Protein AF-A0A7Y7X9K3-F1 (afdb_monomer_lite)

Sequence (268 aa):
MVAPTAPEHANECRFYSPAPERSGMQGYERGVVEEGDDGTLRIRLARGLLEQAAKADSAHEPRSIQKPSAGARKPAMTLLGLLHLLWQEARLNVWYPAMDGKRTSGLVHSALRKTASRIKVGRLALSEVLLLSATPRSSAETANESVVQDAIQRSRRAMAVSPLARFDAGKHEGAIFKLPLAGLFGMPYLKVPAEVWQDTEKRFKQELAAWKRGERVVAMAQLNLEAGNPGTRAQVLDLALMHVSEQLGFQGGFVIGVQRYPTLADMN

pLDDT: mean 76.47, std 23.54, range [24.92, 98.06]

Secondary structure (DSSP, 8-state):
-----GGGS-TT-TT----TTTTTGGG--TTSEEE-TTS-EEE-BSS-SB-PPP----S-------PPPSS---PPBPHHHHHHHHHHHTTTT---GGGTTT--HHHHHHHHHHHHHHEEETTEEGGGTEEE---TT-HHHHHHHHHHHHHHHTTB-EEEEEEBPPP-HHHHSS---B--BS--TT--EEE--HHHHHHHHHH-HHHHHHHHTT--EEEEEEEEEE--TTS-EEEEEEEEEEE--TTTS--S--------PPPGGGG-

Organism: NCBI:txid117681

InterPro domains:
  IPR009553 Protein of unknown function DUF1173 [PF06666] (6-247)

Structure (mmCIF, N/CA/C/O backbone):
data_AF-A0A7Y7X9K3-F1
#
_entry.id   AF-A0A7Y7X9K3-F1
#
loop_
_atom_site.group_PDB
_atom_site.id
_atom_site.type_symbol
_atom_site.label_atom_id
_atom_site.label_alt_id
_atom_site.label_comp_id
_atom_site.label_asym_id
_atom_site.label_entity_id
_atom_site.label_seq_id
_atom_site.pdbx_PDB_ins_code
_atom_site.Cartn_x
_atom_site.Cartn_y
_atom_site.Cartn_z
_atom_site.occupancy
_atom_site.B_iso_or_equiv
_atom_site.auth_seq_id
_atom_site.auth_comp_id
_atom_site.auth_asym_id
_atom_site.auth_atom_id
_atom_site.pdbx_PDB_model_num
ATOM 1 N N . MET A 1 1 ? -15.483 -44.541 0.130 1.00 34.59 1 MET A N 1
ATOM 2 C CA . MET A 1 1 ? -14.516 -43.791 0.958 1.00 34.59 1 MET A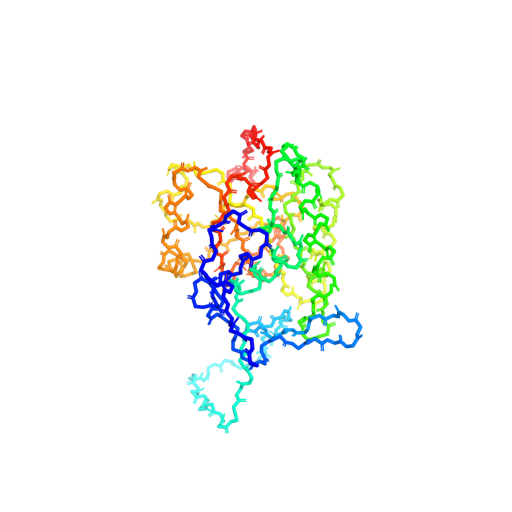 CA 1
ATOM 3 C C . MET A 1 1 ? -13.312 -43.505 0.081 1.00 34.59 1 MET A C 1
ATOM 5 O O . MET A 1 1 ? -12.631 -44.448 -0.289 1.00 34.59 1 MET A O 1
ATOM 9 N N . VAL A 1 2 ? -13.127 -42.262 -0.364 1.00 41.28 2 VAL A N 1
ATOM 10 C CA . VAL A 1 2 ? -11.989 -41.868 -1.214 1.00 41.28 2 VAL A CA 1
ATOM 11 C C . VAL A 1 2 ? -10.998 -41.132 -0.316 1.00 41.28 2 VAL A C 1
ATOM 13 O O . VAL A 1 2 ? -11.383 -40.175 0.352 1.00 41.28 2 VAL A O 1
ATOM 16 N N . ALA A 1 3 ? -9.766 -41.632 -0.230 1.00 41.44 3 ALA A N 1
ATOM 17 C CA . ALA A 1 3 ? -8.710 -41.067 0.606 1.00 41.44 3 ALA A CA 1
ATOM 18 C C . ALA A 1 3 ? -8.202 -39.722 0.037 1.00 41.44 3 ALA A C 1
ATOM 20 O O . ALA A 1 3 ? -8.082 -39.597 -1.184 1.00 41.44 3 ALA A O 1
ATOM 21 N N . PRO A 1 4 ? -7.885 -38.715 0.873 1.00 43.06 4 PRO A N 1
ATOM 22 C CA . PRO A 1 4 ? -7.356 -37.435 0.410 1.00 43.06 4 PRO A CA 1
ATOM 23 C C . PRO A 1 4 ? -5.831 -37.510 0.193 1.00 43.06 4 PRO A C 1
ATOM 25 O O . PRO A 1 4 ? -5.058 -37.144 1.070 1.00 43.06 4 PRO A O 1
ATOM 28 N N . THR A 1 5 ? -5.378 -37.952 -0.982 1.00 46.97 5 THR A N 1
ATOM 29 C CA . THR A 1 5 ? -3.940 -38.045 -1.345 1.00 46.97 5 THR A CA 1
ATOM 30 C C . THR A 1 5 ? -3.325 -36.731 -1.861 1.00 46.97 5 THR A C 1
ATOM 32 O O . THR A 1 5 ? -2.184 -36.705 -2.314 1.00 46.97 5 THR A O 1
ATOM 35 N N . ALA A 1 6 ? -4.046 -35.606 -1.778 1.00 52.34 6 ALA A N 1
ATOM 36 C CA . ALA A 1 6 ? -3.609 -34.305 -2.302 1.00 52.34 6 ALA A CA 1
ATOM 37 C C . ALA A 1 6 ? -2.235 -33.779 -1.793 1.00 52.34 6 ALA A C 1
ATOM 39 O O . ALA A 1 6 ? -1.527 -33.165 -2.598 1.00 52.34 6 ALA A O 1
ATOM 40 N N . PRO A 1 7 ? -1.812 -33.990 -0.525 1.00 44.34 7 PRO A N 1
ATOM 41 C CA . PRO A 1 7 ? -0.544 -33.441 -0.031 1.00 44.34 7 PRO A CA 1
ATOM 42 C C . PRO A 1 7 ? 0.692 -34.308 -0.338 1.00 44.34 7 PRO A C 1
ATOM 44 O O . PRO A 1 7 ? 1.805 -33.879 -0.044 1.00 44.34 7 PRO A O 1
ATOM 47 N N . GLU A 1 8 ? 0.526 -35.501 -0.920 1.00 49.41 8 GLU A N 1
ATOM 48 C CA . GLU A 1 8 ? 1.633 -36.431 -1.223 1.00 49.41 8 GLU A CA 1
ATOM 49 C C . GLU A 1 8 ? 2.176 -36.291 -2.653 1.00 49.41 8 GLU A C 1
ATOM 51 O O . GLU A 1 8 ? 3.155 -36.936 -3.029 1.00 49.41 8 GLU A O 1
ATOM 56 N N . HIS A 1 9 ? 1.561 -35.439 -3.473 1.00 54.47 9 HIS A N 1
ATOM 57 C CA . HIS A 1 9 ? 2.059 -35.169 -4.815 1.00 54.47 9 HIS A CA 1
ATOM 58 C C . HIS A 1 9 ? 3.331 -34.306 -4.777 1.00 54.47 9 HIS A C 1
ATOM 60 O O . HIS A 1 9 ? 3.480 -33.427 -3.932 1.00 54.47 9 HIS A O 1
ATOM 66 N N . ALA A 1 10 ? 4.239 -34.514 -5.736 1.00 46.34 10 ALA A N 1
ATOM 67 C CA . ALA A 1 10 ? 5.381 -33.625 -5.943 1.00 46.34 10 ALA A CA 1
ATOM 68 C C . ALA A 1 10 ? 4.912 -32.177 -6.204 1.00 46.34 10 ALA A C 1
ATOM 70 O O . ALA A 1 10 ? 3.871 -31.975 -6.832 1.00 46.34 10 ALA A O 1
ATOM 71 N N . ASN A 1 11 ? 5.708 -31.183 -5.783 1.00 50.91 11 ASN A N 1
ATOM 72 C CA . ASN A 1 11 ? 5.395 -29.741 -5.867 1.00 50.91 11 ASN A CA 1
ATOM 73 C C . ASN A 1 11 ? 5.015 -29.242 -7.280 1.00 50.91 11 ASN A C 1
ATOM 75 O O . ASN A 1 11 ? 4.462 -28.156 -7.424 1.00 50.91 11 ASN A O 1
ATOM 79 N N . GLU A 1 12 ? 5.327 -30.018 -8.317 1.00 49.28 12 GLU A N 1
ATOM 80 C CA . GLU A 1 12 ? 5.102 -29.703 -9.733 1.00 49.28 12 GLU A CA 1
ATOM 81 C C . GLU A 1 12 ? 3.802 -30.323 -10.293 1.00 49.28 12 GLU A C 1
ATOM 83 O O . GLU A 1 12 ? 3.451 -30.126 -11.456 1.00 49.28 12 GLU A O 1
ATOM 88 N N . CYS A 1 13 ? 3.060 -31.084 -9.483 1.00 59.62 13 CYS A N 1
ATOM 89 C CA . CYS A 1 13 ? 1.829 -31.746 -9.903 1.00 59.62 13 CYS A CA 1
ATOM 90 C C . CYS A 1 13 ? 0.642 -30.772 -9.938 1.00 59.62 13 CYS A C 1
ATOM 92 O O . CYS A 1 13 ? 0.362 -30.065 -8.975 1.00 59.62 13 CYS A O 1
ATOM 94 N N . ARG A 1 14 ? -0.157 -30.818 -11.011 1.00 47.78 14 ARG A N 1
ATOM 95 C CA . ARG A 1 14 ? -1.394 -30.026 -11.171 1.00 47.78 14 ARG A CA 1
ATOM 96 C C . ARG A 1 14 ? -2.451 -30.273 -10.079 1.00 47.78 14 ARG A C 1
ATOM 98 O O . ARG A 1 14 ? -3.329 -29.434 -9.893 1.00 47.78 14 ARG A O 1
ATOM 105 N N . PHE A 1 15 ? -2.387 -31.413 -9.395 1.00 45.19 15 PHE A N 1
ATOM 106 C CA . PHE A 1 15 ? -3.292 -31.789 -8.303 1.00 45.19 15 PHE A CA 1
ATOM 107 C C . PHE A 1 15 ? -2.678 -31.585 -6.914 1.00 45.19 15 PHE A C 1
ATOM 109 O O . PHE A 1 15 ? -3.327 -31.883 -5.913 1.00 45.19 15 PHE A O 1
ATOM 116 N N . TYR A 1 16 ? -1.442 -31.081 -6.842 1.00 50.50 16 TYR A N 1
ATOM 117 C CA . TYR A 1 16 ? -0.826 -30.727 -5.575 1.00 50.50 16 TYR A CA 1
ATOM 118 C C . TYR A 1 16 ? -1.567 -29.538 -4.964 1.00 50.50 16 TYR A C 1
ATOM 120 O O . TYR A 1 16 ? -1.627 -28.449 -5.537 1.00 50.50 16 TYR A O 1
ATOM 128 N N . SER A 1 17 ? -2.119 -29.760 -3.778 1.00 48.16 17 SER A N 1
ATOM 129 C CA . SER A 1 17 ? -2.565 -28.696 -2.892 1.00 48.16 17 SER A CA 1
ATOM 130 C C . SER A 1 17 ? -1.745 -28.829 -1.617 1.00 48.16 17 SER A C 1
ATOM 132 O O . SER A 1 17 ? -1.860 -29.863 -0.951 1.00 48.16 17 SER A O 1
ATOM 134 N N . PRO A 1 18 ? -0.924 -27.832 -1.243 1.00 47.38 18 PRO A N 1
ATOM 135 C CA . PRO A 1 18 ? -0.236 -27.881 0.035 1.00 47.38 18 PRO A CA 1
ATOM 136 C C . PRO A 1 18 ? -1.279 -28.014 1.148 1.00 47.38 18 PRO A C 1
ATOM 138 O O . PRO A 1 18 ? -2.319 -27.348 1.123 1.00 47.38 18 PRO A O 1
ATOM 141 N N . ALA A 1 19 ? -1.011 -28.895 2.115 1.00 42.50 19 ALA A N 1
ATOM 142 C CA . ALA A 1 19 ? -1.844 -29.008 3.304 1.00 42.50 19 ALA A CA 1
ATOM 143 C C . ALA A 1 19 ? -2.017 -27.607 3.932 1.00 42.50 19 ALA A C 1
ATOM 145 O O . ALA A 1 19 ? -1.049 -26.834 3.944 1.00 42.50 19 ALA A O 1
ATOM 146 N N . PRO A 1 20 ? -3.204 -27.256 4.463 1.00 42.94 20 PRO A N 1
ATOM 147 C CA . PRO A 1 20 ? -3.468 -25.935 5.046 1.00 42.94 20 PRO A CA 1
ATOM 148 C C . PRO A 1 20 ? -2.396 -25.495 6.056 1.00 42.94 20 PRO A C 1
ATOM 150 O O . PRO A 1 20 ? -2.021 -24.325 6.118 1.00 42.94 20 PRO A O 1
ATOM 153 N N . GLU A 1 21 ? -1.837 -26.469 6.774 1.00 41.09 21 GLU A N 1
ATOM 154 C CA . GLU A 1 21 ? -0.765 -26.342 7.764 1.00 41.09 21 GLU A CA 1
ATOM 155 C C . GLU A 1 21 ? 0.576 -25.851 7.185 1.00 41.09 21 GLU A C 1
ATOM 157 O O . GLU A 1 21 ? 1.360 -25.241 7.908 1.00 41.09 21 GLU A O 1
ATOM 162 N N . ARG A 1 22 ? 0.839 -26.084 5.890 1.00 39.06 22 ARG A N 1
ATOM 163 C CA . ARG A 1 22 ? 2.082 -25.722 5.177 1.00 39.06 22 ARG A CA 1
ATOM 164 C C . ARG A 1 22 ? 1.917 -24.566 4.188 1.00 39.06 22 ARG A C 1
ATOM 166 O O . ARG A 1 22 ? 2.908 -24.045 3.691 1.00 39.06 22 ARG A O 1
ATOM 173 N N . SER A 1 23 ? 0.684 -24.145 3.913 1.00 48.69 23 SER A N 1
ATOM 174 C CA . SER A 1 23 ? 0.361 -23.107 2.923 1.00 48.69 23 SER A CA 1
ATOM 175 C C . SER A 1 23 ? 0.437 -21.668 3.472 1.00 48.69 23 SER A C 1
ATOM 177 O O . SER A 1 23 ? -0.004 -20.736 2.803 1.00 48.69 23 SER A O 1
ATOM 179 N N . GLY A 1 24 ? 0.907 -21.460 4.709 1.00 38.84 24 GLY A N 1
ATOM 180 C CA . GLY A 1 24 ? 0.790 -20.158 5.387 1.00 38.84 24 GLY A CA 1
ATOM 181 C C . GLY A 1 24 ? -0.662 -19.765 5.710 1.00 38.84 24 GLY A C 1
ATOM 182 O O . GLY A 1 24 ? -0.925 -18.640 6.123 1.00 38.84 24 GLY A O 1
ATOM 183 N N . MET A 1 25 ? -1.614 -20.698 5.563 1.00 45.03 25 MET A N 1
ATOM 184 C CA . MET A 1 25 ? -3.050 -20.483 5.782 1.00 45.03 25 MET A CA 1
ATOM 185 C C . MET A 1 25 ? -3.477 -20.556 7.256 1.00 45.03 25 MET A C 1
ATOM 187 O O . MET A 1 25 ? -4.669 -20.546 7.550 1.00 45.03 25 MET A O 1
ATOM 191 N N . GLN A 1 26 ? -2.530 -20.550 8.200 1.00 41.31 26 GLN A N 1
ATOM 192 C CA . GLN A 1 26 ? -2.829 -20.469 9.637 1.00 41.31 26 GLN A CA 1
ATOM 193 C C . GLN A 1 26 ? -3.498 -19.139 10.053 1.00 41.31 26 GLN A C 1
ATOM 195 O O . GLN A 1 26 ? -3.889 -18.990 11.204 1.00 41.31 26 GLN A O 1
ATOM 200 N N . GLY A 1 27 ? -3.643 -18.167 9.142 1.00 41.12 27 GLY A N 1
ATOM 201 C CA . GLY A 1 27 ? -4.226 -16.853 9.435 1.00 41.12 27 GLY A CA 1
ATOM 202 C C . GLY A 1 27 ? -5.741 -16.719 9.244 1.00 41.12 27 GLY A C 1
ATOM 203 O O . GLY A 1 27 ? -6.293 -15.685 9.621 1.00 41.12 27 GLY A O 1
ATOM 204 N N . TYR A 1 28 ? -6.431 -17.703 8.658 1.00 51.16 28 TYR A N 1
ATOM 205 C CA . TYR A 1 28 ? -7.882 -17.609 8.469 1.00 51.16 28 TYR A CA 1
ATOM 206 C C . TYR A 1 28 ? -8.612 -18.232 9.659 1.00 51.16 28 TYR A C 1
ATOM 208 O O . TYR A 1 28 ? -9.075 -19.371 9.599 1.00 51.16 28 TYR A O 1
ATOM 216 N N . GLU A 1 29 ? -8.751 -17.483 10.754 1.00 49.53 29 GLU A N 1
ATOM 217 C CA . GLU A 1 29 ? -9.791 -17.826 11.724 1.00 49.53 29 GLU A CA 1
ATOM 218 C C . GLU A 1 29 ? -11.154 -17.798 11.006 1.00 49.53 29 GLU A C 1
ATOM 220 O O . GLU A 1 29 ? -11.486 -16.850 10.282 1.00 49.53 29 GLU A O 1
ATOM 225 N N . ARG A 1 30 ? -11.944 -18.867 11.166 1.00 46.41 30 ARG A N 1
ATOM 226 C CA . ARG A 1 30 ? -13.299 -18.980 10.604 1.00 46.41 30 ARG A CA 1
ATOM 227 C C . ARG A 1 30 ? -14.108 -17.729 10.990 1.00 46.41 30 ARG A C 1
ATOM 229 O O . ARG A 1 30 ? -14.313 -17.477 12.173 1.00 46.41 30 ARG A O 1
ATOM 236 N N . GLY A 1 31 ? -14.569 -16.960 9.998 1.00 55.81 31 GLY A N 1
ATOM 237 C CA . GLY A 1 31 ? -15.389 -15.753 10.199 1.00 55.81 31 GLY A CA 1
ATOM 238 C C . GLY A 1 31 ? -14.681 -14.400 10.020 1.00 55.81 31 GLY A C 1
ATOM 239 O O . GLY A 1 31 ? -15.311 -13.369 10.243 1.00 55.81 31 GLY A O 1
ATOM 240 N N . VAL A 1 32 ? -13.404 -14.371 9.616 1.00 63.84 32 VAL A N 1
ATOM 241 C CA . VAL A 1 32 ? -12.687 -13.116 9.287 1.00 63.84 32 VAL A CA 1
ATOM 242 C C . VAL A 1 32 ? -13.052 -12.568 7.897 1.00 63.84 32 VAL A C 1
ATOM 244 O O . VAL A 1 32 ? -13.057 -11.351 7.694 1.00 63.84 32 VAL A O 1
ATOM 247 N N . VAL A 1 33 ? -13.356 -13.462 6.952 1.00 76.81 33 VAL A N 1
ATOM 248 C CA . VAL A 1 33 ? -13.830 -13.143 5.598 1.00 76.81 33 VAL A CA 1
ATOM 249 C C . VAL A 1 33 ? -15.245 -13.680 5.455 1.00 76.81 33 VAL A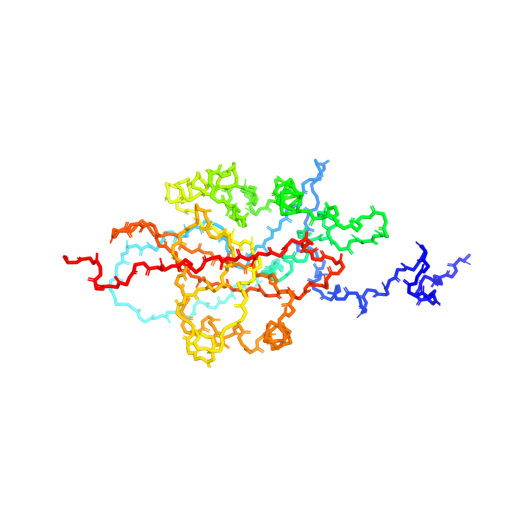 C 1
ATOM 251 O O . VAL A 1 33 ? -15.484 -14.862 5.693 1.00 76.81 33 VAL A O 1
ATOM 254 N N . GLU A 1 34 ? -16.172 -12.811 5.077 1.00 81.62 34 GLU A N 1
ATOM 255 C CA . GLU A 1 34 ? -17.546 -13.176 4.750 1.00 81.62 34 GLU A CA 1
ATOM 256 C C . GLU A 1 34 ? -17.745 -12.963 3.246 1.00 81.62 34 GLU A C 1
ATOM 258 O O . GLU A 1 34 ? -17.627 -11.840 2.749 1.00 81.62 34 GLU A O 1
ATOM 263 N N . GLU A 1 35 ? -18.027 -14.035 2.511 1.00 83.56 35 GLU A N 1
ATOM 264 C CA . GLU A 1 35 ? -18.382 -13.945 1.095 1.00 83.56 35 GLU A CA 1
ATOM 265 C C . GLU A 1 35 ? -19.823 -13.440 0.967 1.00 83.56 35 GLU A C 1
ATOM 267 O O . GLU A 1 35 ? -20.737 -13.933 1.627 1.00 83.56 35 GLU A O 1
ATOM 272 N N . GLY A 1 36 ? -20.020 -12.393 0.172 1.00 80.06 36 GLY A N 1
ATOM 273 C CA . GLY A 1 36 ? -21.336 -11.925 -0.231 1.00 80.06 36 GLY A CA 1
ATOM 274 C C . GLY A 1 36 ? -21.831 -12.680 -1.458 1.00 80.06 36 GLY A C 1
ATOM 275 O O . GLY A 1 36 ? -21.040 -13.084 -2.308 1.00 80.06 36 GLY A O 1
ATOM 276 N N . ASP A 1 37 ? -23.151 -12.784 -1.589 1.00 78.44 37 ASP A N 1
ATOM 277 C CA . ASP A 1 37 ? -23.817 -13.444 -2.724 1.00 78.44 37 ASP A CA 1
ATOM 278 C C . ASP A 1 37 ? -23.473 -12.807 -4.089 1.00 78.44 37 ASP A C 1
ATOM 280 O O . ASP A 1 37 ? -23.644 -13.421 -5.138 1.00 78.44 37 ASP A O 1
ATOM 284 N N . ASP A 1 38 ? -22.954 -11.574 -4.082 1.00 81.44 38 ASP A N 1
ATOM 285 C CA . ASP A 1 38 ? -22.479 -10.811 -5.242 1.00 81.44 38 ASP A CA 1
ATOM 286 C C . ASP A 1 38 ? -21.001 -11.080 -5.602 1.00 81.44 38 ASP A C 1
ATOM 288 O O . ASP A 1 38 ? -20.432 -10.401 -6.461 1.00 81.44 38 ASP A O 1
ATOM 292 N N . GLY A 1 39 ? -20.345 -12.035 -4.934 1.00 81.06 39 GLY A N 1
ATOM 293 C CA . GLY A 1 39 ? -18.919 -12.316 -5.102 1.00 81.06 39 GLY A CA 1
ATOM 294 C C . GLY A 1 39 ? -18.002 -11.252 -4.486 1.00 81.06 39 GLY A C 1
ATOM 295 O O . GLY A 1 39 ? -16.820 -11.179 -4.848 1.00 81.06 39 GLY A O 1
ATOM 296 N N . THR A 1 40 ? -18.527 -10.405 -3.587 1.00 90.81 40 THR A N 1
ATOM 297 C CA . THR A 1 40 ? -17.718 -9.478 -2.783 1.00 90.81 40 THR A CA 1
ATOM 298 C C . THR A 1 40 ? -17.224 -10.135 -1.501 1.00 90.81 40 THR A C 1
ATOM 300 O O . THR A 1 40 ? -17.905 -10.959 -0.903 1.00 90.81 40 THR A O 1
ATOM 303 N N . LEU A 1 41 ? -16.027 -9.762 -1.057 1.00 91.56 41 LEU A N 1
ATOM 304 C CA . LEU A 1 41 ? -15.422 -10.264 0.173 1.00 91.56 41 LEU A CA 1
ATOM 305 C C . LEU A 1 41 ? -15.522 -9.187 1.243 1.00 91.56 41 LEU A C 1
ATOM 307 O O . LEU A 1 41 ? -14.927 -8.119 1.104 1.00 91.56 41 LEU A O 1
ATOM 311 N N . ARG A 1 42 ? -16.258 -9.439 2.320 1.00 92.19 42 ARG A N 1
ATOM 312 C CA . ARG A 1 42 ? -16.334 -8.528 3.464 1.00 92.19 42 ARG A CA 1
ATOM 313 C C . ARG A 1 42 ? -15.300 -8.934 4.500 1.00 92.19 42 ARG A C 1
ATOM 315 O O . ARG A 1 42 ? -15.268 -10.081 4.933 1.00 92.19 42 ARG A O 1
ATOM 322 N N . ILE A 1 43 ? -14.473 -7.981 4.912 1.00 91.06 43 ILE A N 1
ATOM 323 C CA . ILE A 1 43 ? -13.436 -8.195 5.923 1.00 91.06 43 ILE A CA 1
ATOM 324 C C . ILE A 1 43 ? -13.542 -7.150 7.031 1.00 91.06 43 ILE A C 1
ATOM 326 O O . ILE A 1 43 ? -13.998 -6.019 6.821 1.00 91.06 43 ILE A O 1
ATOM 330 N N . ARG A 1 44 ? -13.057 -7.503 8.222 1.00 89.44 44 ARG A N 1
ATOM 331 C CA . ARG A 1 44 ? -12.917 -6.573 9.347 1.00 89.44 44 ARG A CA 1
ATOM 332 C C . ARG A 1 44 ? -11.445 -6.316 9.624 1.00 89.44 44 ARG A C 1
ATOM 334 O O . ARG A 1 44 ? -10.712 -7.260 9.867 1.00 89.44 44 ARG A O 1
ATOM 341 N N . LEU A 1 45 ? -11.023 -5.055 9.668 1.00 87.94 45 LEU A N 1
ATOM 342 C CA . LEU A 1 45 ? -9.683 -4.681 10.134 1.00 87.94 45 LEU A CA 1
ATOM 343 C C . LEU A 1 45 ? -9.717 -4.293 11.614 1.00 87.94 45 LEU A C 1
ATOM 345 O O . LEU A 1 45 ? -10.716 -3.753 12.100 1.00 87.94 45 LEU A O 1
ATOM 349 N N . ALA A 1 46 ? -8.614 -4.536 12.328 1.00 83.69 46 ALA A N 1
ATOM 350 C CA . ALA A 1 46 ? -8.467 -4.102 13.719 1.00 83.69 46 ALA A CA 1
ATOM 351 C C . ALA A 1 46 ? -8.524 -2.569 13.809 1.00 83.69 46 ALA A C 1
ATOM 353 O O . ALA A 1 46 ? -9.213 -2.008 14.661 1.00 83.69 46 ALA A O 1
ATOM 354 N N . ARG A 1 47 ? -7.869 -1.906 12.850 1.00 83.62 47 ARG A N 1
ATOM 355 C CA . ARG A 1 47 ? -7.975 -0.475 12.588 1.00 83.62 47 ARG A CA 1
ATOM 356 C C . ARG A 1 47 ? -8.797 -0.259 11.317 1.00 83.62 47 ARG A C 1
ATOM 358 O O . ARG A 1 47 ? -8.334 -0.543 10.216 1.00 83.62 47 ARG A O 1
ATOM 365 N N . GLY A 1 48 ? -10.027 0.233 11.470 1.00 86.56 48 GLY A N 1
ATOM 366 C CA . GLY A 1 48 ? -10.922 0.517 10.340 1.00 86.56 48 GLY A CA 1
ATOM 367 C C . GLY A 1 48 ? -10.382 1.593 9.389 1.00 86.56 48 GLY A C 1
ATOM 368 O O . GLY A 1 48 ? -9.439 2.307 9.726 1.00 86.56 48 GLY A O 1
ATOM 369 N N . LEU A 1 49 ? -11.000 1.726 8.212 1.00 89.44 49 LEU A N 1
ATOM 370 C CA . LEU A 1 49 ? -10.592 2.683 7.169 1.00 89.44 49 LEU A CA 1
ATOM 371 C C . LEU A 1 49 ? -11.169 4.095 7.342 1.00 89.44 49 LEU A C 1
ATOM 373 O O . LEU A 1 49 ? -10.777 5.002 6.6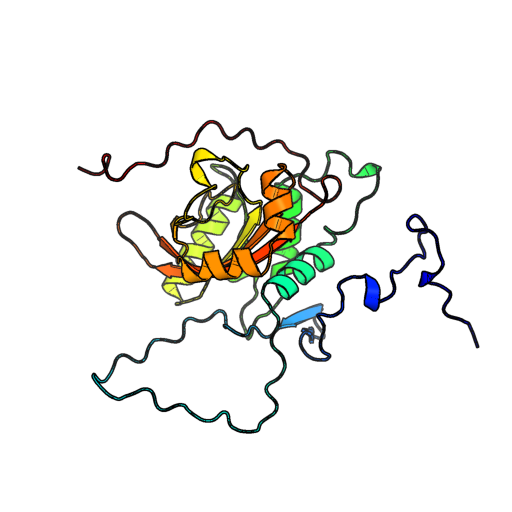25 1.00 89.44 49 LEU A O 1
ATOM 377 N N . LEU A 1 50 ? -12.092 4.297 8.279 1.00 86.12 50 LEU A N 1
ATOM 378 C CA . LEU A 1 50 ? -12.539 5.635 8.658 1.00 86.12 50 LEU A CA 1
ATOM 379 C C . LEU A 1 50 ? -11.627 6.177 9.755 1.00 86.12 50 LEU A C 1
ATOM 381 O O . LEU A 1 50 ? -11.296 5.455 10.707 1.00 86.12 50 LEU A O 1
ATOM 385 N N . GLU A 1 51 ? -11.240 7.441 9.636 1.00 80.75 51 GLU A N 1
ATOM 386 C CA . GLU A 1 51 ? -10.687 8.168 10.765 1.00 80.75 51 GLU A CA 1
ATOM 387 C C . GLU A 1 51 ? -11.830 8.386 11.755 1.00 80.75 51 GLU A C 1
ATOM 389 O O . GLU A 1 51 ? -12.846 9.008 11.454 1.00 80.75 51 GLU A O 1
ATOM 394 N N . GLN A 1 52 ? -11.716 7.796 12.942 1.00 60.97 52 GLN A N 1
ATOM 395 C CA . GLN A 1 52 ? -12.581 8.219 14.032 1.00 60.97 52 GLN A CA 1
ATOM 396 C C . GLN A 1 52 ? -12.116 9.619 14.398 1.00 60.97 52 GLN A C 1
ATOM 398 O O . GLN A 1 52 ? -10.956 9.773 14.782 1.00 60.97 52 GLN A O 1
ATOM 403 N N . ALA A 1 53 ? -13.000 10.611 14.261 1.00 45.25 53 ALA A N 1
ATOM 404 C CA . ALA A 1 53 ? -12.750 11.934 14.804 1.00 45.25 53 ALA A CA 1
ATOM 405 C C . ALA A 1 53 ? -12.292 11.744 16.252 1.00 45.25 53 ALA A C 1
ATOM 407 O O . ALA A 1 53 ? -13.016 11.154 17.065 1.00 45.25 53 ALA A O 1
ATOM 408 N N . ALA A 1 54 ? -11.070 12.179 16.563 1.00 40.59 54 ALA A N 1
ATOM 409 C CA . ALA A 1 54 ? -10.722 12.422 17.946 1.00 40.59 54 ALA A CA 1
ATOM 410 C C . ALA A 1 54 ? -11.824 13.351 18.452 1.00 40.59 54 ALA A C 1
ATOM 412 O O . ALA A 1 54 ? -12.020 14.423 17.880 1.00 40.59 54 ALA A O 1
ATOM 413 N N . LYS A 1 55 ? -12.621 12.907 19.429 1.00 31.86 55 LYS A N 1
ATOM 414 C CA . LYS A 1 55 ? -13.508 13.823 20.136 1.00 31.86 55 LYS A CA 1
ATOM 415 C C . LYS A 1 55 ? -12.598 14.918 20.683 1.00 31.86 55 LYS A C 1
ATOM 417 O O . LYS A 1 55 ? -11.858 14.679 21.633 1.00 31.86 55 LYS A O 1
ATOM 422 N N . ALA A 1 56 ? -12.590 16.067 20.022 1.00 35.56 56 ALA A N 1
ATOM 423 C CA . ALA A 1 56 ? -12.162 17.300 20.632 1.00 35.56 56 ALA A CA 1
ATOM 424 C C . ALA A 1 56 ? -13.206 17.569 21.712 1.00 35.56 56 ALA A C 1
ATOM 426 O O . ALA A 1 56 ? -14.335 17.905 21.384 1.00 35.56 56 ALA A O 1
ATOM 427 N N . ASP A 1 57 ? -12.889 17.191 22.949 1.00 34.25 57 ASP A N 1
ATOM 428 C CA . ASP A 1 57 ? -13.156 18.005 24.129 1.00 34.25 57 ASP A CA 1
ATOM 429 C C . ASP A 1 57 ? -12.620 17.345 25.404 1.00 34.25 57 ASP A C 1
ATOM 431 O O . ASP A 1 57 ? -12.661 16.127 25.585 1.00 34.25 57 ASP A O 1
ATOM 435 N N . SER A 1 58 ? -12.152 18.236 26.275 1.00 30.58 58 SER A N 1
ATOM 436 C CA . SER A 1 58 ? -11.731 18.060 27.663 1.00 30.58 58 SER A CA 1
ATOM 437 C C . SER A 1 58 ? -10.300 17.582 27.911 1.00 30.58 58 SER A C 1
ATOM 439 O O . SER A 1 58 ? -9.940 16.406 27.883 1.00 30.58 58 SER A O 1
ATOM 441 N N . ALA A 1 59 ? -9.493 18.588 28.244 1.00 38.66 59 ALA A N 1
ATOM 442 C CA . ALA A 1 59 ? -8.299 18.485 29.053 1.00 38.66 59 ALA A CA 1
ATOM 443 C C . ALA A 1 59 ? -8.488 17.552 30.266 1.00 38.66 59 ALA A C 1
ATOM 445 O O . ALA A 1 59 ? -9.514 17.581 30.936 1.00 38.66 59 ALA A O 1
ATOM 446 N N . HIS A 1 60 ? -7.423 16.805 30.553 1.00 38.34 60 HIS A N 1
ATOM 447 C CA . HIS A 1 60 ? -7.102 16.198 31.843 1.00 38.34 60 HIS A CA 1
ATOM 448 C C . HIS A 1 60 ? -8.159 15.272 32.475 1.00 38.34 60 HIS A C 1
ATOM 450 O O . HIS A 1 60 ? -8.802 15.630 33.453 1.00 38.34 60 HIS A O 1
ATOM 456 N N . GLU A 1 61 ? -8.199 14.012 32.031 1.00 30.84 61 GLU A N 1
ATOM 457 C CA . GLU A 1 61 ? -8.471 12.890 32.940 1.00 30.84 61 GLU A CA 1
ATOM 458 C C . GLU A 1 61 ? -7.559 11.691 32.624 1.00 30.84 61 GLU A C 1
ATOM 460 O O . GLU A 1 61 ? -7.256 11.423 31.453 1.00 30.84 61 GLU A O 1
ATOM 465 N N . PRO A 1 62 ? -7.075 10.960 33.648 1.00 32.25 62 PRO A N 1
ATOM 466 C CA . PRO A 1 62 ? -6.249 9.779 33.448 1.00 32.25 62 PRO A CA 1
ATOM 467 C C . PRO A 1 62 ? -7.039 8.707 32.693 1.00 32.25 62 PRO A C 1
ATOM 469 O O . PRO A 1 62 ? -8.203 8.444 32.988 1.00 32.25 62 PRO A O 1
ATOM 472 N N . ARG A 1 63 ? -6.375 8.072 31.717 1.00 36.97 63 ARG A N 1
ATOM 473 C CA . ARG A 1 63 ? -6.882 6.939 30.927 1.00 36.97 63 ARG A CA 1
ATOM 474 C C . ARG A 1 63 ? -7.570 5.910 31.829 1.00 36.97 63 ARG A C 1
ATOM 476 O O . ARG A 1 63 ? -6.919 5.035 32.395 1.00 36.97 63 ARG A O 1
ATOM 483 N N . SER A 1 64 ? -8.897 5.973 31.889 1.00 31.67 64 SER A N 1
ATOM 484 C CA . SER A 1 64 ? -9.724 4.869 32.352 1.00 31.67 64 SER A CA 1
ATOM 485 C C . SER A 1 64 ? -9.512 3.703 31.390 1.00 31.67 64 SER A C 1
ATOM 487 O O . SER A 1 64 ? -9.867 3.762 30.209 1.00 31.67 64 SER A O 1
ATOM 489 N N . ILE A 1 65 ? -8.863 2.653 31.891 1.00 38.06 65 ILE A N 1
ATOM 490 C CA . ILE A 1 65 ? -8.793 1.349 31.243 1.00 38.06 65 ILE A CA 1
ATOM 491 C C . ILE A 1 65 ? -10.231 0.832 31.196 1.00 38.06 65 ILE A C 1
ATOM 493 O O . ILE A 1 65 ? -10.721 0.216 32.142 1.00 38.06 65 ILE A O 1
ATOM 497 N N . GLN A 1 66 ? -10.932 1.113 30.099 1.00 35.53 66 GLN A N 1
ATOM 498 C CA . GLN A 1 66 ? -12.211 0.478 29.827 1.00 35.53 66 GLN A CA 1
ATOM 499 C C . GLN A 1 66 ? -11.953 -1.025 29.694 1.00 35.53 66 GLN A C 1
ATOM 501 O O . GLN A 1 66 ? -11.393 -1.491 28.699 1.00 35.53 66 GLN A O 1
ATOM 506 N N . LYS A 1 67 ? -12.333 -1.783 30.731 1.00 32.19 67 LYS A N 1
ATOM 507 C CA . LYS A 1 67 ? -12.411 -3.245 30.684 1.00 32.19 67 LYS A CA 1
ATOM 508 C C . LYS A 1 67 ? -13.193 -3.640 29.421 1.00 32.19 67 LYS A C 1
ATOM 510 O O . LYS A 1 67 ? -14.295 -3.122 29.224 1.00 32.19 67 LYS A O 1
ATOM 515 N N . PRO A 1 68 ? -12.666 -4.523 28.556 1.00 35.44 68 PRO A N 1
ATOM 516 C CA . PRO A 1 68 ? -13.415 -4.971 27.394 1.00 35.44 68 PRO A CA 1
ATOM 517 C C . PRO A 1 68 ? -14.668 -5.714 27.870 1.00 35.44 68 PRO A C 1
ATOM 519 O O . PRO A 1 68 ? -14.573 -6.639 28.676 1.00 35.44 68 PRO A O 1
ATOM 522 N N . SER A 1 69 ? -15.846 -5.299 27.390 1.00 34.66 69 SER A N 1
ATOM 523 C CA . SER A 1 69 ? -17.066 -6.072 27.606 1.00 34.66 69 SER A CA 1
ATOM 524 C C . SER A 1 69 ? -16.897 -7.455 26.974 1.00 34.66 69 SER A C 1
ATOM 526 O O . SER A 1 69 ? -16.352 -7.596 25.875 1.00 34.66 69 SER A O 1
ATOM 528 N N . ALA A 1 70 ? -17.332 -8.480 27.703 1.00 38.62 70 ALA A N 1
ATOM 529 C CA . ALA A 1 70 ? -17.247 -9.888 27.335 1.00 38.62 70 ALA A CA 1
ATOM 530 C C . ALA A 1 70 ? -18.275 -10.257 26.247 1.00 38.62 70 ALA A C 1
ATOM 532 O O . ALA A 1 70 ? -19.141 -11.100 26.445 1.00 38.62 70 ALA A O 1
ATOM 533 N N . GLY A 1 71 ? -18.195 -9.600 25.091 1.00 40.00 71 GLY A N 1
ATOM 534 C CA . GLY A 1 71 ? -18.789 -10.074 23.846 1.00 40.00 71 GLY A CA 1
ATOM 535 C C . GLY A 1 71 ? -17.660 -10.532 22.932 1.00 40.00 71 GLY A C 1
ATOM 536 O O . GLY A 1 71 ? -16.725 -9.764 22.705 1.00 40.00 71 GLY A O 1
ATOM 537 N N . ALA A 1 72 ? -17.717 -11.769 22.433 1.00 42.81 72 ALA A N 1
ATOM 538 C CA . ALA A 1 72 ? -16.727 -12.321 21.510 1.00 42.81 72 ALA A CA 1
ATOM 539 C C . ALA A 1 72 ? -16.586 -11.399 20.285 1.00 42.81 72 ALA A C 1
ATOM 541 O O . ALA A 1 72 ? -17.410 -11.410 19.369 1.00 42.81 72 ALA A O 1
ATOM 542 N N . ARG A 1 73 ? -15.571 -10.528 20.291 1.00 56.41 73 ARG A N 1
ATOM 543 C CA . ARG A 1 73 ? -15.285 -9.643 19.161 1.00 56.41 73 ARG A CA 1
ATOM 544 C C . ARG A 1 73 ? -14.937 -10.543 17.983 1.00 56.41 73 ARG A C 1
ATOM 546 O O . ARG A 1 73 ? -13.950 -11.266 18.067 1.00 56.41 73 ARG A O 1
ATOM 553 N N . LYS A 1 74 ? -15.718 -10.473 16.895 1.00 58.56 74 LYS A N 1
ATOM 554 C CA . LYS A 1 74 ? -15.383 -11.151 15.633 1.00 58.56 74 LYS A CA 1
ATOM 555 C C . LYS A 1 74 ? -13.900 -10.904 15.311 1.00 58.56 74 LYS A C 1
ATOM 557 O O . LYS A 1 74 ? -13.469 -9.741 15.415 1.00 58.56 74 LYS A O 1
ATOM 562 N N . PRO A 1 75 ? -13.127 -11.933 14.947 1.00 71.44 75 PRO A N 1
ATOM 563 C CA . PRO A 1 75 ? -11.704 -11.773 14.695 1.00 71.44 75 PRO A CA 1
ATOM 564 C C . PRO A 1 75 ? -11.453 -10.753 13.580 1.00 71.44 75 PRO A C 1
ATOM 566 O O . PRO A 1 75 ? -12.281 -10.550 12.690 1.00 71.44 75 PRO A O 1
ATOM 569 N N . ALA A 1 76 ? -10.360 -10.004 13.705 1.00 83.12 76 ALA A N 1
ATOM 570 C CA . ALA A 1 76 ? -9.980 -8.979 12.743 1.00 83.12 76 ALA A CA 1
ATOM 571 C C . ALA A 1 76 ? -8.846 -9.491 11.858 1.00 83.12 76 ALA A C 1
ATOM 573 O O . ALA A 1 76 ? -7.881 -10.069 12.349 1.00 83.12 76 ALA A O 1
ATOM 574 N N . MET A 1 77 ? -8.943 -9.212 10.565 1.00 88.31 77 MET A N 1
ATOM 575 C CA . MET A 1 77 ? -7.890 -9.456 9.599 1.00 88.31 77 MET A CA 1
ATOM 576 C C . MET A 1 77 ? -6.681 -8.570 9.898 1.00 88.31 77 MET A C 1
ATOM 578 O O . MET A 1 77 ? -6.808 -7.356 10.098 1.00 88.31 77 MET A O 1
ATOM 582 N N . THR A 1 78 ? -5.505 -9.191 9.907 1.00 90.81 78 THR A N 1
ATOM 583 C CA . THR A 1 78 ? -4.223 -8.490 9.971 1.00 90.81 78 THR A CA 1
ATOM 584 C C . THR A 1 78 ? -3.884 -7.876 8.616 1.00 90.81 78 THR A C 1
ATOM 586 O O . THR A 1 78 ? -4.365 -8.324 7.574 1.00 90.81 78 THR A O 1
ATOM 589 N N . LEU A 1 79 ? -3.006 -6.873 8.604 1.00 93.38 79 LEU A N 1
ATOM 590 C CA . LEU A 1 79 ? -2.574 -6.239 7.359 1.00 93.38 79 LEU A CA 1
ATOM 591 C C . LEU A 1 79 ? -1.841 -7.223 6.428 1.00 93.38 79 LEU A C 1
ATOM 593 O O . LEU A 1 79 ? -2.048 -7.210 5.218 1.00 93.38 79 LEU A O 1
ATOM 597 N N . LEU A 1 80 ? -1.062 -8.144 7.005 1.00 93.88 80 LEU A N 1
ATOM 598 C CA . LEU A 1 80 ? -0.430 -9.235 6.262 1.00 93.88 80 LEU A CA 1
ATOM 599 C C . LEU A 1 80 ? -1.469 -10.197 5.666 1.00 93.88 80 LEU A C 1
ATOM 601 O O . LEU A 1 80 ? -1.343 -10.592 4.511 1.00 93.88 80 LEU A O 1
ATOM 605 N N . GLY A 1 81 ? -2.517 -10.542 6.422 1.00 91.81 81 GLY A N 1
ATOM 606 C CA . GLY A 1 81 ? -3.623 -11.363 5.922 1.00 91.81 81 GLY A CA 1
ATOM 607 C C . GLY A 1 81 ? -4.343 -10.710 4.741 1.00 91.81 81 GLY A C 1
ATOM 608 O O . GLY A 1 81 ? -4.630 -11.381 3.753 1.00 91.81 81 GLY A O 1
ATOM 609 N N . LEU A 1 82 ? -4.558 -9.391 4.793 1.00 94.94 82 LEU A N 1
ATOM 610 C CA . LEU A 1 82 ? -5.135 -8.639 3.678 1.00 94.94 82 LEU A CA 1
ATOM 611 C C . LEU A 1 82 ? -4.213 -8.610 2.453 1.00 94.94 82 LEU A C 1
ATOM 613 O O . LEU A 1 82 ? -4.685 -8.750 1.324 1.00 94.94 82 LEU A O 1
ATOM 617 N N . LEU A 1 83 ? -2.904 -8.448 2.657 1.00 95.38 83 LEU A N 1
ATOM 618 C CA . LEU A 1 83 ? -1.932 -8.486 1.567 1.00 95.38 83 LEU A CA 1
ATOM 619 C C . LEU A 1 83 ? -1.910 -9.860 0.880 1.00 95.38 83 LEU A C 1
ATOM 621 O O . LEU A 1 83 ? -1.978 -9.916 -0.348 1.00 95.38 83 LEU A O 1
ATOM 625 N N . HIS A 1 84 ? -1.910 -10.953 1.649 1.00 92.56 84 HIS A N 1
ATOM 626 C CA . HIS A 1 84 ? -2.030 -12.308 1.103 1.00 92.56 84 HIS A CA 1
ATOM 627 C C . HIS A 1 84 ? -3.350 -12.516 0.354 1.00 92.56 84 HIS A C 1
ATOM 629 O O . HIS A 1 84 ? -3.332 -13.038 -0.760 1.00 92.56 84 HIS A O 1
ATOM 635 N N . LEU A 1 85 ? -4.475 -12.059 0.919 1.00 91.06 85 LEU A N 1
ATOM 636 C CA . LEU A 1 85 ? -5.785 -12.162 0.277 1.00 91.06 85 LEU A CA 1
ATOM 637 C C . LEU A 1 85 ? -5.796 -11.447 -1.079 1.00 91.06 85 LEU A C 1
ATOM 639 O O . LEU A 1 85 ? -6.206 -12.035 -2.075 1.00 91.06 85 LEU A O 1
ATOM 643 N N . LEU A 1 86 ? -5.297 -10.206 -1.144 1.00 94.06 86 LEU A N 1
ATOM 644 C CA . LEU A 1 86 ? -5.175 -9.471 -2.405 1.00 94.06 86 LEU A CA 1
ATOM 645 C C . LEU A 1 86 ? -4.325 -10.228 -3.425 1.00 94.06 86 LEU A C 1
ATOM 647 O O . LEU A 1 86 ? -4.697 -10.297 -4.594 1.00 94.06 86 LEU A O 1
ATOM 651 N N . TRP A 1 87 ? -3.190 -10.781 -2.995 1.00 92.12 87 TRP A N 1
ATOM 652 C CA . TRP A 1 87 ? -2.273 -11.490 -3.885 1.00 92.12 87 TRP A CA 1
ATOM 653 C C . TRP A 1 87 ? -2.892 -12.770 -4.450 1.00 92.12 87 TRP A C 1
ATOM 655 O O . TRP A 1 87 ? -2.770 -13.042 -5.647 1.00 92.12 87 TRP A O 1
ATOM 665 N N . GLN A 1 88 ? -3.582 -13.527 -3.596 1.00 90.06 88 GLN A N 1
ATOM 666 C CA . GLN A 1 88 ? -4.265 -14.766 -3.953 1.00 90.06 88 GLN A CA 1
ATOM 667 C C . GLN A 1 88 ? -5.453 -14.507 -4.884 1.00 90.06 88 GLN A C 1
ATOM 669 O O . GLN A 1 88 ? -5.549 -15.114 -5.949 1.00 90.06 88 GLN A O 1
ATOM 674 N N . GLU A 1 89 ? -6.334 -13.573 -4.522 1.00 91.88 89 GLU A N 1
ATOM 675 C CA . GLU A 1 89 ? -7.535 -13.257 -5.301 1.00 91.88 89 GLU A CA 1
ATOM 676 C C . GLU A 1 89 ? -7.203 -12.605 -6.650 1.00 91.88 89 GLU A C 1
ATOM 678 O O . GLU A 1 89 ? -7.903 -12.815 -7.642 1.00 91.88 89 GLU A O 1
ATOM 683 N N . ALA A 1 90 ? -6.089 -11.872 -6.726 1.00 91.38 90 ALA A N 1
ATOM 684 C CA . ALA A 1 90 ? -5.550 -11.359 -7.984 1.00 91.38 90 ALA A CA 1
ATOM 685 C C . ALA A 1 90 ? -4.813 -12.433 -8.812 1.00 91.38 90 ALA A C 1
ATOM 687 O O . ALA A 1 90 ? -4.348 -12.141 -9.916 1.00 91.38 90 ALA A O 1
ATOM 688 N N . ARG A 1 91 ? -4.693 -13.665 -8.291 1.00 88.94 91 ARG A N 1
ATOM 689 C CA . ARG A 1 91 ? -3.925 -14.795 -8.848 1.00 88.94 91 ARG A CA 1
ATOM 690 C C . ARG A 1 91 ? -2.457 -14.465 -9.128 1.00 88.94 91 ARG A C 1
ATOM 692 O O . ARG A 1 91 ? -1.832 -15.051 -10.011 1.00 88.94 91 ARG A O 1
ATOM 699 N N . LEU A 1 92 ? -1.888 -13.536 -8.363 1.00 87.88 92 LEU A N 1
ATOM 700 C CA . LEU A 1 92 ? -0.485 -13.126 -8.476 1.00 87.88 92 LEU A CA 1
ATOM 701 C C . LEU A 1 92 ? 0.472 -14.139 -7.837 1.00 87.88 92 LEU A C 1
ATOM 703 O O . LEU A 1 92 ? 1.677 -14.084 -8.072 1.00 87.88 92 LEU A O 1
ATOM 707 N N . ASN A 1 93 ? -0.068 -15.089 -7.076 1.00 83.44 93 ASN A N 1
ATOM 708 C CA . ASN A 1 93 ? 0.619 -16.254 -6.522 1.00 83.44 93 ASN A CA 1
ATOM 709 C C . ASN A 1 93 ? 0.784 -17.418 -7.522 1.00 83.44 93 ASN A C 1
ATOM 711 O O . ASN A 1 93 ? 1.428 -18.406 -7.188 1.00 83.44 93 ASN A O 1
ATOM 715 N N . VAL A 1 94 ? 0.221 -17.325 -8.732 1.00 81.75 94 VAL A N 1
ATOM 716 C CA . VAL A 1 94 ? 0.351 -18.358 -9.772 1.00 81.75 94 VAL A CA 1
ATOM 717 C C . VAL A 1 94 ? 1.370 -17.910 -10.808 1.00 81.75 94 VAL A C 1
ATOM 719 O O . VAL A 1 94 ? 1.294 -16.781 -11.285 1.00 81.75 94 VAL A O 1
ATOM 722 N N . TRP A 1 95 ? 2.291 -18.784 -11.206 1.00 81.50 95 TRP A N 1
ATOM 723 C CA . TRP A 1 95 ? 3.184 -18.563 -12.345 1.00 81.50 95 TRP A CA 1
ATOM 724 C C . TRP A 1 95 ? 3.286 -19.827 -13.195 1.00 81.50 95 TRP A C 1
ATOM 726 O O . TRP A 1 95 ? 3.195 -20.937 -12.678 1.00 81.50 95 TRP A O 1
ATOM 736 N N . TYR A 1 96 ? 3.467 -19.651 -14.501 1.00 76.56 96 TYR A N 1
ATOM 737 C CA . TYR A 1 96 ? 3.795 -20.725 -15.435 1.00 76.56 96 TYR A CA 1
ATOM 738 C C . TYR A 1 96 ? 4.714 -20.189 -16.543 1.00 76.56 96 TYR A C 1
ATOM 740 O O . TYR A 1 96 ? 4.631 -18.997 -16.850 1.00 76.56 96 TYR A O 1
ATOM 748 N N . PRO A 1 97 ? 5.542 -21.033 -17.194 1.00 79.44 97 PRO A N 1
ATOM 749 C CA . PRO A 1 97 ? 6.602 -20.583 -18.108 1.00 79.44 97 PRO A CA 1
ATOM 750 C C . PRO A 1 97 ? 6.158 -19.612 -19.209 1.00 79.44 97 PRO A C 1
ATOM 752 O O . PRO A 1 97 ? 6.857 -18.658 -19.525 1.00 79.44 97 PRO A O 1
ATOM 755 N N . ALA A 1 98 ? 4.948 -19.773 -19.751 1.00 80.50 98 ALA A N 1
ATOM 756 C CA . ALA A 1 98 ? 4.424 -18.875 -20.783 1.00 80.50 98 ALA A CA 1
ATOM 757 C C . ALA A 1 98 ? 4.111 -17.438 -20.297 1.00 80.50 98 ALA A C 1
ATOM 759 O O . ALA A 1 98 ? 3.763 -16.589 -21.125 1.00 80.50 98 ALA A O 1
ATOM 760 N N . MET A 1 99 ? 4.194 -17.164 -18.988 1.00 79.62 99 MET A N 1
ATOM 761 C CA . MET A 1 99 ? 4.081 -15.830 -18.381 1.00 79.62 99 MET A CA 1
ATOM 762 C C . MET A 1 99 ? 5.419 -15.090 -18.280 1.00 79.62 99 MET A C 1
ATOM 764 O O . MET A 1 99 ? 5.424 -13.942 -17.827 1.00 79.62 99 MET A O 1
ATOM 768 N N . ASP A 1 100 ? 6.530 -15.720 -18.664 1.00 78.62 100 ASP A N 1
ATOM 769 C CA . ASP A 1 100 ? 7.843 -15.092 -18.576 1.00 78.62 100 ASP A CA 1
ATOM 770 C C . ASP A 1 100 ? 7.886 -13.756 -19.339 1.00 78.62 100 ASP A C 1
ATOM 772 O O . ASP A 1 100 ? 7.308 -13.618 -20.419 1.00 78.62 100 ASP A O 1
ATOM 776 N N . GLY A 1 101 ? 8.455 -12.728 -18.703 1.00 77.19 101 GLY A N 1
ATOM 777 C CA . GLY A 1 101 ? 8.472 -11.342 -19.196 1.00 77.19 101 GLY A CA 1
ATOM 778 C C . GLY A 1 101 ? 7.112 -10.625 -19.318 1.00 77.19 101 GLY A C 1
ATOM 779 O O . GLY A 1 101 ? 7.075 -9.432 -19.613 1.00 77.19 101 GLY A O 1
ATOM 780 N N . LYS A 1 102 ? 5.975 -11.295 -19.078 1.00 78.81 102 LYS A N 1
ATOM 781 C CA . LYS A 1 102 ? 4.626 -10.718 -19.288 1.00 78.81 102 LYS A CA 1
ATOM 782 C C . LYS A 1 102 ? 4.024 -10.069 -18.042 1.00 78.81 102 LYS A C 1
ATOM 784 O O . LYS A 1 102 ? 3.021 -9.361 -18.136 1.00 78.81 102 LYS A O 1
ATOM 789 N N . ARG A 1 103 ? 4.615 -10.287 -16.864 1.00 80.69 103 ARG A N 1
ATOM 790 C CA . ARG A 1 103 ? 4.158 -9.699 -15.596 1.00 80.69 103 ARG A CA 1
ATOM 791 C C . ARG A 1 103 ? 4.695 -8.282 -15.422 1.00 80.69 103 ARG A C 1
ATOM 793 O O . ARG A 1 103 ? 5.634 -8.033 -14.667 1.00 80.69 103 ARG A O 1
ATOM 800 N N . THR A 1 104 ? 4.075 -7.356 -16.142 1.00 82.50 104 THR A N 1
ATOM 801 C CA . THR A 1 104 ? 4.403 -5.930 -16.082 1.00 82.50 104 THR A CA 1
ATOM 802 C C . THR A 1 104 ? 3.765 -5.249 -14.869 1.00 82.50 104 THR A C 1
ATOM 804 O O . THR A 1 104 ? 2.786 -5.734 -14.294 1.00 82.50 104 THR A O 1
ATOM 807 N N . SER A 1 105 ? 4.286 -4.072 -14.504 1.00 79.50 105 SER A N 1
ATOM 808 C CA . SER A 1 105 ? 3.723 -3.242 -13.426 1.00 79.50 105 SER A CA 1
ATOM 809 C C . SER A 1 105 ? 2.261 -2.875 -13.649 1.00 79.50 105 SER A C 1
ATOM 811 O O . SER A 1 105 ? 1.469 -2.936 -12.711 1.00 79.50 105 SER A O 1
ATOM 813 N N . GLY A 1 106 ? 1.885 -2.570 -14.892 1.00 83.62 106 GLY A N 1
ATOM 814 C CA . GLY A 1 106 ? 0.500 -2.260 -15.243 1.00 83.62 106 GLY A CA 1
ATOM 815 C C . GLY A 1 106 ? -0.449 -3.443 -15.036 1.00 83.62 106 GLY A C 1
ATOM 816 O O . GLY A 1 106 ? -1.542 -3.256 -14.506 1.00 83.62 106 GLY A O 1
ATOM 817 N N . LEU A 1 107 ? -0.028 -4.667 -15.382 1.00 86.88 107 LEU A N 1
ATOM 818 C CA . LEU A 1 107 ? -0.854 -5.867 -15.205 1.00 86.88 107 LEU A CA 1
ATOM 819 C C . LEU A 1 107 ? -1.112 -6.148 -13.726 1.00 86.88 107 LEU A C 1
ATOM 821 O O . LEU A 1 107 ? -2.259 -6.346 -13.327 1.00 86.88 107 LEU A O 1
ATOM 825 N N . VAL A 1 108 ? -0.058 -6.130 -12.908 1.00 88.00 108 VAL A N 1
ATOM 826 C CA . VAL A 1 108 ? -0.186 -6.359 -11.464 1.00 88.00 108 VAL A CA 1
ATOM 827 C C . VAL A 1 108 ? -1.051 -5.276 -10.823 1.00 88.00 108 VAL A C 1
ATOM 829 O O . VAL A 1 108 ? -1.956 -5.604 -10.060 1.00 88.00 108 VAL A O 1
ATOM 832 N N . HIS A 1 109 ? -0.847 -4.004 -11.184 1.00 88.50 109 HIS A N 1
ATOM 833 C CA . HIS A 1 109 ? -1.694 -2.905 -10.720 1.00 88.50 109 HIS A CA 1
ATOM 834 C C . HIS A 1 109 ? -3.162 -3.171 -11.074 1.00 88.50 109 HIS A C 1
ATOM 836 O O . HIS A 1 109 ? -4.025 -3.154 -10.195 1.00 88.50 109 HIS A O 1
ATOM 842 N N . SER A 1 110 ? -3.457 -3.456 -12.346 1.00 91.12 110 SER A N 1
ATOM 843 C CA . SER A 1 110 ? -4.822 -3.722 -12.806 1.00 91.12 110 SER A CA 1
ATOM 844 C C . SER A 1 110 ? -5.459 -4.897 -12.060 1.00 91.12 110 SER A C 1
ATOM 846 O O . SER A 1 110 ? -6.632 -4.820 -11.691 1.00 91.12 110 SER A O 1
ATOM 848 N N . ALA A 1 111 ? -4.708 -5.974 -11.821 1.00 93.25 111 ALA A N 1
ATOM 849 C CA . ALA A 1 111 ? -5.189 -7.151 -11.105 1.00 93.25 111 ALA A CA 1
ATOM 850 C C . ALA A 1 111 ? -5.482 -6.843 -9.627 1.00 93.25 111 ALA A C 1
ATOM 852 O O . ALA A 1 111 ? -6.559 -7.185 -9.132 1.00 93.25 111 ALA A O 1
ATOM 853 N N . LEU A 1 112 ? -4.574 -6.136 -8.942 1.00 95.06 112 LEU A N 1
ATOM 854 C CA . LEU A 1 112 ? -4.766 -5.704 -7.555 1.00 95.06 112 LEU A CA 1
ATOM 855 C C . LEU A 1 112 ? -5.967 -4.771 -7.425 1.00 95.06 112 LEU A C 1
ATOM 857 O O . LEU A 1 112 ? -6.798 -4.969 -6.544 1.00 95.06 112 LEU A O 1
ATOM 861 N N . ARG A 1 113 ? -6.111 -3.790 -8.322 1.00 95.56 113 ARG A N 1
ATOM 862 C CA . ARG A 1 113 ? -7.204 -2.816 -8.246 1.00 95.56 113 ARG A CA 1
ATOM 863 C C . ARG A 1 113 ? -8.564 -3.439 -8.546 1.00 95.56 113 ARG A C 1
ATOM 865 O O . ARG A 1 113 ? -9.519 -3.191 -7.811 1.00 95.56 113 ARG A O 1
ATOM 872 N N . LYS A 1 114 ? -8.639 -4.307 -9.563 1.00 96.00 114 LYS A N 1
ATOM 873 C CA . LYS A 1 114 ? -9.843 -5.102 -9.853 1.00 96.00 114 LYS A CA 1
ATOM 874 C C . LYS A 1 114 ? -10.232 -5.952 -8.645 1.00 96.00 114 LYS A C 1
ATOM 876 O O . LYS A 1 114 ? -11.394 -5.969 -8.254 1.00 96.00 114 LYS A O 1
ATOM 881 N N . THR A 1 115 ? -9.264 -6.608 -8.019 1.00 96.50 115 THR A N 1
ATOM 882 C CA . THR A 1 115 ? -9.498 -7.428 -6.826 1.00 96.50 115 THR A CA 1
ATOM 883 C C . THR A 1 115 ? -9.969 -6.588 -5.642 1.00 96.50 115 THR A C 1
ATOM 885 O O . THR A 1 115 ? -10.984 -6.908 -5.029 1.00 96.50 115 THR A O 1
ATOM 888 N N . ALA A 1 116 ? -9.307 -5.464 -5.374 1.00 97.06 116 ALA A N 1
ATOM 889 C CA . ALA A 1 116 ? -9.653 -4.552 -4.292 1.00 97.06 116 ALA A CA 1
ATOM 890 C C . ALA A 1 116 ? -11.058 -3.945 -4.432 1.00 97.06 116 ALA A C 1
ATOM 892 O O . ALA A 1 116 ? -11.676 -3.631 -3.420 1.00 97.06 116 ALA A O 1
ATOM 893 N N . SER A 1 117 ? -11.594 -3.823 -5.653 1.00 96.75 117 SER A N 1
ATOM 894 C CA . SER A 1 117 ? -12.981 -3.374 -5.866 1.00 96.75 117 SER A CA 1
ATOM 895 C C . SER A 1 117 ? -14.031 -4.355 -5.332 1.00 96.75 117 SER A C 1
ATOM 897 O O . SER A 1 117 ? -15.144 -3.953 -5.000 1.00 96.75 117 SER A O 1
ATOM 899 N N . ARG A 1 118 ? -13.664 -5.638 -5.195 1.00 96.19 118 ARG A N 1
ATOM 900 C CA . ARG A 1 118 ? -14.525 -6.685 -4.632 1.00 96.19 118 ARG A CA 1
ATOM 901 C C . ARG A 1 118 ? -14.346 -6.858 -3.125 1.00 96.19 118 ARG A C 1
ATOM 903 O O . ARG A 1 118 ? -15.189 -7.490 -2.501 1.00 96.19 118 ARG A O 1
ATOM 910 N N . ILE A 1 119 ? -13.283 -6.314 -2.530 1.00 95.56 119 ILE A N 1
ATOM 911 C CA . ILE A 1 119 ? -13.022 -6.425 -1.090 1.00 95.56 119 ILE A CA 1
ATOM 912 C C . ILE A 1 119 ? -13.614 -5.209 -0.377 1.00 95.56 119 ILE A C 1
ATOM 914 O O . ILE A 1 119 ? -13.232 -4.074 -0.653 1.00 95.56 119 ILE A O 1
ATOM 918 N N . LYS A 1 120 ? -14.524 -5.441 0.568 1.00 94.88 120 LYS A N 1
ATOM 919 C CA . LYS A 1 120 ? -15.201 -4.410 1.359 1.00 94.88 120 LYS A CA 1
ATOM 920 C C . LYS A 1 120 ? -14.715 -4.431 2.807 1.00 94.88 120 LYS A C 1
ATOM 922 O O . LYS A 1 120 ? -14.761 -5.467 3.469 1.00 94.88 120 LYS A O 1
ATOM 927 N N . VAL A 1 121 ? -14.321 -3.269 3.328 1.00 92.00 121 VAL A N 1
ATOM 928 C CA . VAL A 1 121 ? -14.084 -3.047 4.763 1.00 92.00 121 VAL A CA 1
ATOM 929 C C . VAL A 1 121 ? -15.202 -2.157 5.294 1.00 92.00 121 VAL A C 1
ATOM 931 O O . VAL A 1 121 ? -15.263 -0.956 5.019 1.00 92.00 121 VAL A O 1
ATOM 934 N N . GLY A 1 122 ? -16.136 -2.750 6.037 1.00 88.38 122 GLY A N 1
ATOM 935 C CA . GLY A 1 122 ? -17.402 -2.085 6.345 1.00 88.38 122 GLY A CA 1
ATOM 936 C C . GLY A 1 122 ? -18.196 -1.812 5.062 1.00 88.38 122 GLY A C 1
ATOM 937 O O . GLY A 1 122 ? -18.534 -2.743 4.337 1.00 88.38 122 GLY A O 1
ATOM 938 N N . ARG A 1 123 ? -18.498 -0.539 4.779 1.00 89.06 123 ARG A N 1
ATOM 939 C CA . ARG A 1 123 ? -19.213 -0.116 3.555 1.00 89.06 123 ARG A CA 1
ATOM 940 C C . ARG A 1 123 ? -18.289 0.315 2.414 1.00 89.06 123 ARG A C 1
ATOM 942 O O . ARG A 1 123 ? -18.782 0.627 1.339 1.00 89.06 123 ARG A O 1
ATOM 949 N N . LEU A 1 124 ? -16.984 0.371 2.662 1.00 93.62 124 LEU A N 1
ATOM 950 C CA . LEU A 1 124 ? -16.008 0.945 1.747 1.00 93.62 124 LEU A CA 1
ATOM 951 C C . LEU A 1 124 ? -15.340 -0.153 0.924 1.00 93.62 124 LEU A C 1
ATOM 953 O O . LEU A 1 124 ? -14.838 -1.116 1.510 1.00 93.62 124 LEU A O 1
ATOM 957 N N . ALA A 1 125 ? -15.302 -0.010 -0.400 1.00 96.06 125 ALA A N 1
ATOM 958 C CA . ALA A 1 125 ? -14.466 -0.875 -1.223 1.00 96.06 125 ALA A CA 1
ATOM 959 C C . ALA A 1 125 ? -12.994 -0.499 -1.020 1.00 96.06 125 ALA A C 1
AT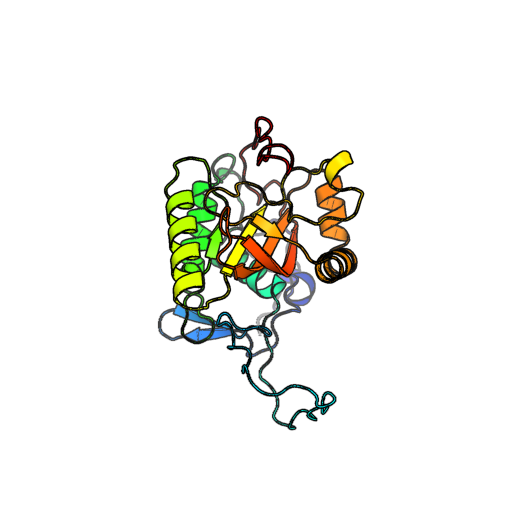OM 961 O O . ALA A 1 125 ? -12.635 0.678 -1.006 1.00 96.06 125 ALA A O 1
ATOM 962 N N . LEU A 1 126 ? -12.117 -1.493 -0.889 1.00 97.12 126 LEU A N 1
ATOM 963 C CA . LEU A 1 126 ? -10.695 -1.256 -0.654 1.00 97.12 126 LEU A CA 1
ATOM 964 C C . LEU A 1 126 ? -10.073 -0.422 -1.782 1.00 97.12 126 LEU A C 1
ATOM 966 O O . LEU A 1 126 ? -9.224 0.422 -1.515 1.00 97.12 126 LEU A O 1
ATOM 970 N N . SER A 1 127 ? -10.540 -0.591 -3.025 1.00 97.06 127 SER A N 1
ATOM 971 C CA . SER A 1 127 ? -10.079 0.193 -4.179 1.00 97.06 127 SER A CA 1
ATOM 972 C C . SER A 1 127 ? -10.298 1.704 -4.051 1.00 97.06 127 SER A C 1
ATOM 974 O O . SER A 1 127 ? -9.568 2.453 -4.696 1.00 97.06 127 SER A O 1
ATOM 976 N N . GLU A 1 128 ? -11.269 2.151 -3.243 1.00 96.88 128 GLU A N 1
ATOM 977 C CA . GLU A 1 128 ? -11.538 3.579 -2.998 1.00 96.88 128 GLU A CA 1
ATOM 978 C C . GLU A 1 128 ? -10.452 4.252 -2.152 1.00 96.88 128 GLU A C 1
ATOM 980 O O . GLU A 1 128 ? -10.371 5.474 -2.125 1.00 96.88 128 GLU A O 1
ATOM 985 N N . VAL A 1 129 ? -9.638 3.470 -1.438 1.00 97.25 129 VAL A N 1
ATOM 986 C CA . VAL A 1 129 ? -8.558 3.980 -0.580 1.00 97.25 129 VAL A CA 1
ATOM 987 C C . VAL A 1 129 ? -7.200 3.356 -0.897 1.00 97.25 129 VAL A C 1
ATOM 989 O O . VAL A 1 129 ? -6.239 3.557 -0.157 1.00 97.25 129 VAL A O 1
ATOM 992 N N . LEU A 1 130 ? -7.114 2.573 -1.975 1.00 98.00 130 LEU A N 1
ATOM 993 C CA . LEU A 1 130 ? -5.910 1.849 -2.360 1.00 98.00 130 LEU A CA 1
ATOM 994 C C . LEU A 1 130 ? -5.006 2.720 -3.237 1.00 98.00 130 LEU A C 1
ATOM 996 O O . LEU A 1 130 ? -5.389 3.103 -4.343 1.00 98.00 130 LEU A O 1
ATOM 1000 N N . LEU A 1 131 ? -3.788 2.943 -2.758 1.00 97.88 131 LEU A N 1
ATOM 1001 C CA . LEU A 1 131 ? -2.672 3.540 -3.478 1.00 97.88 131 LEU A CA 1
ATOM 1002 C C . LEU A 1 131 ? -1.745 2.426 -3.969 1.00 97.88 131 LEU A C 1
ATOM 1004 O O . LEU A 1 131 ? -1.357 1.547 -3.196 1.00 97.88 131 LEU A O 1
ATOM 1008 N N . LEU A 1 132 ? -1.372 2.463 -5.246 1.00 96.69 132 LEU A N 1
ATOM 1009 C CA . LEU A 1 132 ? -0.515 1.456 -5.882 1.00 96.69 132 LEU A CA 1
ATOM 1010 C C . LEU A 1 132 ? 0.687 2.107 -6.550 1.00 96.69 132 LEU A C 1
ATOM 1012 O O . LEU A 1 132 ? 0.617 3.268 -6.948 1.00 96.69 132 LEU A O 1
ATOM 1016 N N . SER A 1 133 ? 1.787 1.368 -6.701 1.00 93.62 133 SER A N 1
ATOM 1017 C CA . SER A 1 133 ? 2.945 1.881 -7.436 1.00 93.62 133 SER A CA 1
ATOM 1018 C C . SER A 1 133 ? 2.543 2.392 -8.824 1.00 93.62 133 SER A C 1
ATOM 1020 O O . SER A 1 133 ? 1.756 1.778 -9.557 1.00 93.62 133 SER A O 1
ATOM 1022 N N . ALA A 1 134 ? 3.099 3.546 -9.168 1.00 92.88 134 ALA A N 1
ATOM 1023 C CA . ALA A 1 134 ? 2.841 4.252 -10.408 1.00 92.88 134 ALA A CA 1
ATOM 1024 C C . ALA A 1 134 ? 4.160 4.648 -11.085 1.00 92.88 134 ALA A C 1
ATOM 1026 O O . ALA A 1 134 ? 5.247 4.523 -10.516 1.00 92.88 134 ALA A O 1
ATOM 1027 N N . THR A 1 135 ? 4.052 5.117 -12.322 1.00 90.12 135 THR A N 1
ATOM 1028 C CA . THR A 1 135 ? 5.134 5.767 -13.073 1.00 90.12 135 THR A CA 1
ATOM 1029 C C . THR A 1 135 ? 4.724 7.210 -13.385 1.00 90.12 135 THR A C 1
ATOM 1031 O O . THR A 1 135 ? 3.520 7.487 -13.392 1.00 90.12 135 THR A O 1
ATOM 1034 N N . PRO A 1 136 ? 5.668 8.120 -13.690 1.00 92.06 136 PRO A N 1
ATOM 1035 C CA . PRO A 1 136 ? 5.317 9.494 -14.031 1.00 92.06 136 PRO A CA 1
ATOM 1036 C C . PRO A 1 136 ? 4.340 9.550 -15.211 1.00 92.06 136 PRO A C 1
ATOM 1038 O O . PRO A 1 136 ? 4.521 8.838 -16.203 1.00 92.06 136 PRO A O 1
ATOM 1041 N N . ARG A 1 137 ? 3.349 10.433 -15.116 1.00 91.31 137 ARG A N 1
ATOM 1042 C CA . ARG A 1 137 ? 2.287 10.710 -16.093 1.00 91.31 137 ARG A CA 1
ATOM 1043 C C . ARG A 1 137 ? 1.430 9.492 -16.454 1.00 91.31 137 ARG A C 1
ATOM 1045 O O . ARG A 1 137 ? 0.879 9.423 -17.550 1.00 91.31 137 ARG A O 1
ATOM 1052 N N . SER A 1 138 ? 1.338 8.509 -15.560 1.00 90.56 138 SER A N 1
ATOM 1053 C CA . SER A 1 138 ? 0.495 7.324 -15.764 1.00 90.56 138 SER A CA 1
ATOM 1054 C C . SER A 1 138 ? -0.914 7.524 -15.210 1.00 90.56 138 SER A C 1
ATOM 1056 O O . SER A 1 138 ? -1.124 8.283 -14.270 1.00 90.56 138 SER A O 1
ATOM 1058 N N . SER A 1 139 ? -1.884 6.758 -15.714 1.00 90.38 139 SER A N 1
ATOM 1059 C CA . S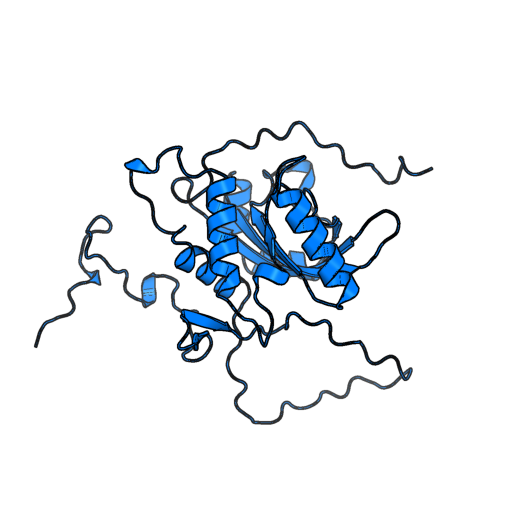ER A 1 139 ? -3.231 6.714 -15.125 1.00 90.38 139 SER A CA 1
ATOM 1060 C C . SER A 1 139 ? -3.225 6.264 -13.657 1.00 90.38 139 SER A C 1
ATOM 1062 O O . SER A 1 139 ? -4.114 6.633 -12.894 1.00 90.38 139 SER A O 1
ATOM 1064 N N . ALA A 1 140 ? -2.211 5.494 -13.251 1.00 91.00 140 ALA A N 1
ATOM 1065 C CA . ALA A 1 140 ? -1.977 5.086 -11.872 1.00 91.00 140 ALA A CA 1
ATOM 1066 C C . ALA A 1 140 ? -1.600 6.266 -10.960 1.00 91.00 140 ALA A C 1
ATOM 1068 O O . ALA A 1 140 ? -2.050 6.310 -9.820 1.00 91.00 140 ALA A O 1
ATOM 1069 N N . GLU A 1 141 ? -0.817 7.228 -11.457 1.00 95.00 141 GLU A N 1
ATOM 1070 C CA . GLU A 1 141 ? -0.483 8.452 -10.718 1.00 95.00 141 GLU A CA 1
ATOM 1071 C C . GLU A 1 141 ? -1.741 9.290 -10.478 1.00 95.00 141 GLU A C 1
ATOM 1073 O O . GLU A 1 141 ? -2.075 9.564 -9.328 1.00 95.00 141 GLU A O 1
ATOM 1078 N N . THR A 1 142 ? -2.512 9.579 -11.532 1.00 95.56 142 THR A N 1
ATOM 1079 C CA . THR A 1 142 ? -3.783 10.319 -11.418 1.00 95.56 142 THR A CA 1
ATOM 1080 C C . THR A 1 142 ? -4.783 9.610 -10.500 1.00 95.56 142 THR A C 1
ATOM 1082 O O . THR A 1 142 ? -5.498 10.237 -9.720 1.00 95.56 142 THR A O 1
ATOM 1085 N N . ALA A 1 143 ? -4.830 8.277 -10.556 1.00 95.00 143 ALA A N 1
ATOM 1086 C CA . ALA A 1 143 ? -5.650 7.477 -9.656 1.00 95.00 143 ALA A CA 1
ATOM 1087 C C . ALA A 1 143 ? -5.229 7.614 -8.187 1.00 95.00 143 ALA A C 1
ATOM 1089 O O . ALA A 1 143 ? -6.102 7.712 -7.325 1.00 95.00 143 ALA A O 1
ATOM 1090 N N . ASN A 1 144 ? -3.924 7.602 -7.902 1.00 96.56 144 ASN A N 1
ATOM 1091 C CA . ASN A 1 144 ? -3.410 7.801 -6.550 1.00 96.56 144 ASN A CA 1
ATOM 1092 C C . ASN A 1 144 ? -3.752 9.207 -6.043 1.00 96.56 144 ASN A C 1
ATOM 1094 O O . ASN A 1 144 ? -4.250 9.334 -4.928 1.00 96.56 144 ASN A O 1
ATOM 1098 N N . GLU A 1 145 ? -3.576 10.240 -6.870 1.00 96.19 145 GLU A N 1
ATOM 1099 C CA . GLU A 1 145 ? -3.926 11.623 -6.524 1.00 96.19 145 GLU A CA 1
ATOM 1100 C C . GLU A 1 145 ? -5.409 11.757 -6.166 1.00 96.19 145 GLU A C 1
ATOM 1102 O O . GLU A 1 145 ? -5.739 12.305 -5.116 1.00 96.19 145 GLU A O 1
ATOM 1107 N N . SER A 1 146 ? -6.304 11.188 -6.981 1.00 96.25 146 SER A N 1
ATOM 1108 C CA . SER A 1 146 ? -7.745 11.172 -6.701 1.00 96.25 146 SER A CA 1
ATOM 1109 C C . SER A 1 146 ? -8.063 10.465 -5.384 1.00 96.25 146 SER A C 1
ATOM 1111 O O . SER A 1 146 ? -8.832 10.993 -4.585 1.00 96.25 146 SER A O 1
ATOM 1113 N N . VAL A 1 147 ? -7.447 9.306 -5.123 1.00 96.81 147 VAL A N 1
ATOM 1114 C CA . VAL A 1 147 ? -7.637 8.575 -3.860 1.00 96.81 147 VAL A CA 1
ATOM 1115 C C . VAL A 1 147 ? -7.157 9.402 -2.670 1.00 96.81 147 VAL A C 1
ATOM 1117 O O . VAL A 1 147 ? -7.843 9.450 -1.654 1.00 96.81 147 VAL A O 1
ATOM 1120 N N . VAL A 1 148 ? -6.005 10.069 -2.781 1.00 96.44 148 VAL A N 1
ATOM 1121 C CA . VAL A 1 148 ? -5.467 10.939 -1.726 1.00 96.44 148 VAL A CA 1
ATOM 1122 C C . VAL A 1 148 ? -6.423 12.095 -1.435 1.00 96.44 148 VAL A C 1
ATOM 1124 O O . VAL A 1 148 ? -6.740 12.340 -0.271 1.00 96.44 148 VAL A O 1
ATOM 1127 N N . GLN A 1 149 ? -6.904 12.782 -2.473 1.00 94.62 149 GLN A N 1
ATOM 1128 C CA . GLN A 1 149 ? -7.835 13.903 -2.328 1.00 94.62 149 GLN A CA 1
ATOM 1129 C C . GLN A 1 149 ? -9.157 13.462 -1.691 1.00 94.62 149 GLN A C 1
ATOM 1131 O O . GLN A 1 149 ? -9.592 14.056 -0.703 1.00 94.62 149 GLN A O 1
ATOM 1136 N N . ASP A 1 150 ? -9.764 12.385 -2.195 1.00 94.88 150 ASP A N 1
ATOM 1137 C CA . ASP A 1 150 ? -11.023 11.854 -1.666 1.00 94.88 150 ASP A CA 1
ATOM 1138 C C . ASP A 1 150 ? -10.883 11.374 -0.221 1.00 94.88 150 ASP A C 1
ATOM 1140 O O . ASP A 1 150 ? -11.788 11.559 0.599 1.00 94.88 150 ASP A O 1
ATOM 1144 N N . ALA A 1 151 ? -9.753 10.746 0.107 1.00 94.50 151 ALA A N 1
ATOM 1145 C CA . ALA A 1 151 ? -9.496 10.249 1.445 1.00 94.50 151 ALA A CA 1
ATOM 1146 C C . ALA A 1 151 ? -9.335 11.393 2.455 1.00 94.50 151 ALA A C 1
ATOM 1148 O O . ALA A 1 151 ? -9.935 11.320 3.525 1.00 94.50 151 ALA A O 1
ATOM 1149 N N . ILE A 1 152 ? -8.651 12.485 2.099 1.00 93.00 152 ILE A N 1
ATOM 1150 C CA . ILE A 1 152 ? -8.590 13.695 2.938 1.00 93.00 152 ILE A CA 1
ATOM 1151 C C . ILE A 1 152 ? -9.987 14.298 3.118 1.00 93.00 152 ILE A C 1
ATOM 1153 O O . ILE A 1 152 ? -10.426 14.512 4.246 1.00 93.00 152 ILE A O 1
ATOM 1157 N N . GLN A 1 153 ? -10.712 14.532 2.018 1.00 93.06 153 GLN A N 1
ATOM 1158 C CA . GLN A 1 153 ? -12.031 15.180 2.048 1.00 93.06 153 GLN A CA 1
ATOM 1159 C C . GLN A 1 153 ? -13.060 14.402 2.872 1.00 93.06 153 GLN A C 1
ATOM 1161 O O . GLN A 1 153 ? -13.961 14.990 3.465 1.00 93.06 153 GLN A O 1
ATOM 1166 N N . ARG A 1 154 ? -12.943 13.071 2.901 1.00 93.38 154 ARG A N 1
ATOM 1167 C CA . ARG A 1 154 ? -13.881 12.180 3.594 1.00 93.38 154 ARG A CA 1
ATOM 1168 C C . ARG A 1 154 ? -13.332 11.628 4.910 1.00 93.38 154 ARG A C 1
ATOM 1170 O O . ARG A 1 154 ? -13.948 10.710 5.455 1.00 93.38 154 ARG A O 1
ATOM 1177 N N . SER A 1 155 ? -12.187 12.130 5.382 1.00 92.38 155 SER A N 1
ATOM 1178 C CA . SER A 1 155 ? -11.489 11.656 6.589 1.00 92.38 155 SER A CA 1
ATOM 1179 C C . SER A 1 155 ? -11.347 10.125 6.614 1.00 92.38 155 SER A C 1
ATOM 1181 O O . SER A 1 155 ? -11.762 9.428 7.547 1.00 92.38 155 SER A O 1
ATOM 1183 N N . ARG A 1 156 ? -10.824 9.575 5.517 1.00 94.56 156 ARG A N 1
ATOM 1184 C CA . ARG A 1 156 ? -10.561 8.148 5.329 1.00 94.56 156 ARG A CA 1
ATOM 1185 C C . ARG A 1 156 ? -9.064 7.894 5.432 1.00 94.56 156 ARG A C 1
ATOM 1187 O O . ARG A 1 156 ? -8.248 8.600 4.851 1.00 94.56 156 ARG A O 1
ATOM 1194 N N . ARG A 1 157 ? -8.721 6.782 6.067 1.00 95.62 157 ARG A N 1
ATOM 1195 C CA . ARG A 1 157 ? -7.381 6.207 6.010 1.00 95.62 157 ARG A CA 1
ATOM 1196 C C . ARG A 1 157 ? -7.139 5.594 4.640 1.00 95.62 157 ARG A C 1
ATOM 1198 O O . ARG A 1 157 ? -8.013 4.910 4.104 1.00 95.62 157 ARG A O 1
ATOM 1205 N N . ALA A 1 158 ? -5.929 5.779 4.127 1.00 96.94 158 ALA A N 1
ATOM 1206 C CA . ALA A 1 158 ? -5.483 5.158 2.888 1.00 96.94 158 ALA A CA 1
ATOM 1207 C C . ALA A 1 158 ? -4.747 3.835 3.142 1.00 96.94 158 ALA A C 1
ATOM 1209 O O . ALA A 1 158 ? -4.266 3.558 4.244 1.00 96.94 158 ALA A O 1
ATOM 1210 N N . MET A 1 159 ? -4.661 3.017 2.099 1.00 97.62 159 MET A N 1
ATOM 1211 C CA . MET A 1 159 ? -3.907 1.773 2.061 1.00 97.62 159 MET A CA 1
ATOM 1212 C C . MET A 1 159 ? -2.908 1.852 0.911 1.00 97.62 159 MET A C 1
ATOM 1214 O O . MET A 1 159 ? -3.322 1.884 -0.240 1.00 97.62 159 MET A O 1
ATOM 1218 N N . ALA A 1 160 ? -1.608 1.869 1.185 1.00 97.94 160 ALA A N 1
ATOM 1219 C CA . ALA A 1 160 ? -0.596 1.799 0.133 1.00 97.94 160 ALA A CA 1
ATOM 1220 C C . ALA A 1 160 ? -0.102 0.365 -0.040 1.00 97.94 160 ALA A C 1
ATOM 1222 O O . ALA A 1 160 ? 0.245 -0.280 0.945 1.00 97.94 160 ALA A O 1
ATOM 1223 N N . VAL A 1 161 ? -0.039 -0.120 -1.282 1.00 97.56 161 VAL A N 1
ATOM 1224 C CA . VAL A 1 161 ? 0.590 -1.399 -1.636 1.00 97.56 161 VAL A CA 1
ATOM 1225 C C . VAL A 1 161 ? 1.617 -1.163 -2.735 1.00 97.56 161 VAL A C 1
ATOM 1227 O O . VAL A 1 161 ? 1.279 -0.763 -3.849 1.00 97.56 161 VAL A O 1
ATOM 1230 N N . SER A 1 162 ? 2.888 -1.401 -2.427 1.00 95.75 162 SER A N 1
ATOM 1231 C CA . SER A 1 162 ? 3.987 -1.193 -3.372 1.00 95.75 162 SER A CA 1
ATOM 1232 C C . SER A 1 162 ? 5.202 -2.049 -3.003 1.00 95.75 162 SER A C 1
ATOM 1234 O O . SER A 1 162 ? 5.401 -2.338 -1.820 1.00 95.75 162 SER A O 1
ATOM 1236 N N . PRO A 1 163 ? 6.045 -2.453 -3.971 1.00 95.00 163 PRO A N 1
ATOM 1237 C CA . PRO A 1 163 ? 7.374 -2.959 -3.663 1.00 95.00 163 PRO A CA 1
ATOM 1238 C C . PRO A 1 163 ? 8.177 -1.969 -2.814 1.00 95.00 163 PRO A C 1
ATOM 1240 O O . PRO A 1 163 ? 8.094 -0.753 -3.014 1.00 95.00 163 PRO A O 1
ATOM 1243 N N . LEU A 1 164 ? 9.016 -2.486 -1.921 1.00 96.00 164 LEU A N 1
ATOM 1244 C CA . LEU A 1 164 ? 10.084 -1.687 -1.338 1.00 96.00 164 LEU A CA 1
ATOM 1245 C C . LEU A 1 164 ? 11.030 -1.216 -2.455 1.00 96.00 164 LEU A C 1
ATOM 1247 O O . LEU A 1 164 ? 11.320 -1.949 -3.406 1.00 96.00 164 LEU A O 1
ATOM 1251 N N . ALA A 1 165 ? 11.509 0.020 -2.347 1.00 95.19 165 ALA A N 1
ATOM 1252 C CA . ALA A 1 165 ? 12.591 0.541 -3.170 1.00 95.19 165 ALA A CA 1
ATOM 1253 C C . ALA A 1 165 ? 13.843 -0.323 -2.981 1.00 95.19 165 ALA A C 1
ATOM 1255 O O . ALA A 1 165 ? 13.990 -0.976 -1.955 1.00 95.19 165 ALA A O 1
ATOM 1256 N N . ARG A 1 166 ? 14.768 -0.330 -3.946 1.00 94.38 166 ARG A N 1
ATOM 1257 C CA . ARG A 1 166 ? 16.013 -1.106 -3.823 1.00 94.38 166 ARG A CA 1
ATOM 1258 C C . ARG A 1 166 ? 16.732 -0.762 -2.511 1.00 94.38 166 ARG A C 1
ATOM 1260 O O . ARG A 1 166 ? 16.846 0.414 -2.167 1.00 94.38 166 ARG A O 1
ATOM 1267 N N . PHE A 1 167 ? 17.207 -1.785 -1.799 1.00 94.50 167 PHE A N 1
ATOM 1268 C CA . PHE A 1 167 ? 17.973 -1.575 -0.577 1.00 94.50 167 PHE A CA 1
ATOM 1269 C C . PHE A 1 167 ? 19.249 -0.766 -0.867 1.00 94.50 167 PHE A C 1
ATOM 1271 O O . PHE A 1 167 ? 19.933 -0.995 -1.865 1.00 94.50 167 PHE A O 1
ATOM 1278 N N . ASP A 1 168 ? 19.541 0.188 0.009 1.00 93.00 168 ASP A N 1
ATOM 1279 C CA . ASP A 1 168 ? 20.660 1.120 -0.052 1.00 93.00 168 ASP A CA 1
ATOM 1280 C C . ASP A 1 168 ? 21.163 1.268 1.385 1.00 93.00 168 ASP A C 1
ATOM 1282 O O . ASP A 1 168 ? 20.443 1.778 2.246 1.00 93.00 168 ASP A O 1
ATOM 1286 N N . ALA A 1 169 ? 22.371 0.771 1.654 1.00 91.50 169 ALA A N 1
ATOM 1287 C CA . ALA A 1 169 ? 22.923 0.723 3.003 1.00 91.50 169 ALA A CA 1
ATOM 1288 C C . ALA A 1 169 ? 23.008 2.118 3.643 1.00 91.50 169 ALA A C 1
ATOM 1290 O O . ALA A 1 169 ? 22.582 2.306 4.782 1.00 91.50 169 ALA A O 1
ATOM 1291 N N . GLY A 1 170 ? 23.432 3.127 2.871 1.00 90.06 170 GLY A N 1
ATOM 1292 C CA . GLY A 1 170 ? 23.575 4.502 3.351 1.00 90.06 170 GLY A CA 1
ATOM 1293 C C . GLY A 1 170 ? 22.249 5.171 3.720 1.00 90.06 170 GLY A C 1
ATOM 1294 O O . GLY A 1 170 ? 22.241 6.130 4.487 1.00 90.06 170 GLY A O 1
ATOM 1295 N N . LYS A 1 171 ? 21.121 4.668 3.202 1.00 88.25 171 LYS A N 1
ATOM 1296 C CA . LYS A 1 171 ? 19.778 5.184 3.510 1.00 88.25 171 LYS A CA 1
ATOM 1297 C C . LYS A 1 171 ? 18.988 4.307 4.478 1.00 88.25 171 LYS A C 1
ATOM 1299 O O . LYS A 1 171 ? 18.042 4.808 5.081 1.00 88.25 171 LYS A O 1
ATOM 1304 N N . HIS A 1 172 ? 19.312 3.017 4.585 1.00 92.06 172 HIS A N 1
ATOM 1305 C CA . HIS A 1 172 ? 18.431 2.021 5.206 1.00 92.06 172 HIS A CA 1
ATOM 1306 C C . HIS A 1 172 ? 19.083 1.173 6.318 1.00 92.06 172 HIS A C 1
ATOM 1308 O O . HIS A 1 172 ? 18.378 0.367 6.919 1.00 92.06 172 HIS A O 1
ATOM 1314 N N . GLU A 1 173 ? 20.385 1.302 6.614 1.00 82.44 173 GLU A N 1
ATOM 1315 C CA . GLU A 1 173 ? 21.004 0.609 7.768 1.00 82.44 173 GLU A CA 1
ATOM 1316 C C . GLU A 1 173 ? 20.718 1.283 9.121 1.00 82.44 173 GLU A C 1
ATOM 1318 O O . GLU A 1 173 ? 20.880 0.653 10.165 1.00 82.44 173 GLU A O 1
ATOM 1323 N N . GLY A 1 174 ? 20.265 2.540 9.108 1.00 81.50 174 GLY A N 1
ATOM 1324 C CA . GLY A 1 174 ? 19.880 3.304 10.296 1.00 81.50 174 GLY A CA 1
ATOM 1325 C C . GLY A 1 174 ? 18.366 3.437 10.487 1.00 81.50 174 GLY A C 1
ATOM 1326 O O . GLY A 1 174 ? 17.564 2.736 9.872 1.00 81.50 174 GLY A O 1
ATOM 1327 N N . ALA A 1 175 ? 17.969 4.387 11.338 1.00 81.31 175 ALA A N 1
ATOM 1328 C CA . ALA A 1 175 ? 16.562 4.698 11.570 1.00 81.31 175 ALA A CA 1
ATOM 1329 C C . ALA A 1 175 ? 15.861 5.141 10.274 1.00 81.31 175 ALA A C 1
ATOM 1331 O O . ALA A 1 175 ? 16.265 6.108 9.624 1.00 81.31 175 ALA A O 1
ATOM 1332 N N . ILE A 1 176 ? 14.773 4.453 9.926 1.00 86.75 176 ILE A N 1
ATOM 1333 C CA . ILE A 1 176 ? 13.949 4.785 8.766 1.00 86.75 176 ILE A CA 1
ATOM 1334 C C . ILE A 1 176 ? 12.828 5.734 9.192 1.00 86.75 176 ILE A C 1
ATOM 1336 O O . ILE A 1 176 ? 11.887 5.344 9.876 1.00 86.75 176 ILE A O 1
ATOM 1340 N N . PHE A 1 177 ? 12.904 6.985 8.737 1.00 88.19 177 PHE A N 1
ATOM 1341 C CA . PHE A 1 177 ? 11.870 8.006 8.982 1.00 88.19 177 PHE A CA 1
ATOM 1342 C C . PHE A 1 177 ? 10.886 8.165 7.817 1.00 88.19 177 PHE A C 1
ATOM 1344 O O . PHE A 1 177 ? 9.839 8.803 7.954 1.00 88.19 177 PHE A O 1
ATOM 1351 N N . LYS A 1 178 ? 11.227 7.593 6.659 1.00 93.19 178 LYS A N 1
ATOM 1352 C CA . LYS A 1 178 ? 10.446 7.642 5.426 1.00 93.19 178 LYS A CA 1
ATOM 1353 C C . LYS A 1 178 ? 10.291 6.239 4.865 1.00 93.19 178 LYS A C 1
ATOM 1355 O O . LYS A 1 178 ? 11.297 5.571 4.654 1.00 93.19 178 LYS A O 1
ATOM 1360 N N . LEU A 1 179 ? 9.062 5.819 4.571 1.00 95.06 179 LEU A N 1
ATOM 1361 C CA . LEU A 1 179 ? 8.822 4.468 4.068 1.00 95.06 179 LEU A CA 1
ATOM 1362 C C . LEU A 1 179 ? 9.455 4.305 2.672 1.00 95.06 179 LEU A C 1
ATOM 1364 O O . LEU A 1 179 ? 9.078 5.045 1.755 1.00 95.06 179 LEU A O 1
ATOM 1368 N N . PRO A 1 180 ? 10.397 3.363 2.475 1.00 95.12 180 PRO A N 1
ATOM 1369 C CA . PRO A 1 180 ? 11.125 3.230 1.222 1.00 95.12 180 PRO A CA 1
ATOM 1370 C C . PRO A 1 180 ? 10.301 2.409 0.225 1.00 95.12 180 PRO A C 1
ATOM 1372 O O . PRO A 1 180 ? 10.621 1.259 -0.045 1.00 95.12 180 PRO A O 1
ATOM 1375 N N . LEU A 1 181 ? 9.223 2.982 -0.316 1.00 95.12 181 LEU A N 1
ATOM 1376 C CA . LEU A 1 181 ? 8.447 2.366 -1.399 1.00 95.12 181 LEU A CA 1
ATOM 1377 C C . LEU A 1 181 ? 8.973 2.790 -2.774 1.00 95.12 181 LEU A C 1
ATOM 1379 O O . LEU A 1 181 ? 9.430 3.919 -2.967 1.00 95.12 181 LEU A O 1
ATOM 1383 N N . ALA A 1 182 ? 8.853 1.899 -3.753 1.00 93.38 182 ALA A N 1
ATOM 1384 C CA . ALA A 1 182 ? 9.051 2.219 -5.160 1.00 93.38 182 ALA A CA 1
ATOM 1385 C C . ALA A 1 182 ? 7.795 2.880 -5.763 1.00 93.38 182 ALA A C 1
ATOM 1387 O O . ALA A 1 182 ? 6.674 2.641 -5.312 1.00 93.38 182 ALA A O 1
ATOM 1388 N N . GLY A 1 183 ? 7.971 3.685 -6.817 1.00 91.81 183 GLY A N 1
ATOM 1389 C CA . GLY A 1 183 ? 6.859 4.186 -7.638 1.00 91.81 183 GLY A CA 1
ATOM 1390 C C . GLY A 1 183 ? 5.840 5.059 -6.895 1.00 91.81 183 GLY A C 1
ATOM 1391 O O . GLY A 1 183 ? 4.644 4.906 -7.117 1.00 91.81 183 GLY A O 1
ATOM 1392 N N . LEU A 1 184 ? 6.298 5.964 -6.024 1.00 92.06 184 LEU A N 1
ATOM 1393 C CA . LEU A 1 184 ? 5.469 6.852 -5.187 1.00 92.06 184 LEU A CA 1
ATOM 1394 C C . LEU A 1 184 ? 4.739 7.983 -5.955 1.00 92.06 184 LEU A C 1
ATOM 1396 O O . LEU A 1 184 ? 4.338 8.976 -5.355 1.00 92.06 184 LEU A O 1
ATOM 1400 N N . PHE A 1 185 ? 4.569 7.877 -7.273 1.00 94.88 185 PHE A N 1
ATOM 1401 C CA . PHE A 1 185 ? 3.913 8.917 -8.074 1.00 94.88 185 PHE A CA 1
ATOM 1402 C C . PHE A 1 185 ? 2.427 9.033 -7.697 1.00 94.88 185 PHE A C 1
ATOM 1404 O O . PHE A 1 185 ? 1.717 8.026 -7.615 1.00 94.88 185 PHE A O 1
ATOM 1411 N N . GLY A 1 186 ? 1.981 10.256 -7.399 1.00 93.94 186 GLY A N 1
ATOM 1412 C CA . GLY A 1 186 ? 0.645 10.546 -6.865 1.00 93.94 186 GLY A CA 1
ATOM 1413 C C . GLY A 1 186 ? 0.419 10.126 -5.404 1.00 93.94 186 GLY A C 1
ATOM 1414 O O . GLY A 1 186 ? -0.686 10.280 -4.889 1.00 93.94 186 GLY A O 1
ATOM 1415 N N . MET A 1 187 ? 1.437 9.587 -4.718 1.00 94.50 187 MET A N 1
ATOM 1416 C CA . MET A 1 187 ? 1.366 9.247 -3.293 1.00 94.50 187 MET A CA 1
ATOM 1417 C C . MET A 1 187 ? 1.912 10.382 -2.413 1.00 94.50 187 MET A C 1
ATOM 1419 O O . MET A 1 187 ? 2.818 11.109 -2.824 1.00 94.50 187 MET A O 1
ATOM 1423 N N . PRO A 1 188 ? 1.418 10.518 -1.170 1.00 93.56 188 PRO A N 1
ATOM 1424 C CA . PRO A 1 188 ? 1.925 11.509 -0.230 1.00 93.56 188 PRO A CA 1
ATOM 1425 C C . PRO A 1 188 ? 3.310 11.129 0.305 1.00 93.56 188 PRO A C 1
ATOM 1427 O O . PRO A 1 188 ? 3.769 9.989 0.185 1.00 93.56 188 PRO A O 1
ATOM 1430 N N . TYR A 1 189 ? 3.969 12.071 0.981 1.00 92.19 189 TYR A N 1
ATOM 1431 C CA . TYR A 1 189 ? 5.192 11.763 1.721 1.00 92.19 189 TYR A CA 1
ATOM 1432 C C . TYR A 1 189 ? 4.879 10.856 2.924 1.00 92.19 189 TYR A C 1
ATOM 1434 O O . TYR A 1 189 ? 4.192 11.275 3.857 1.00 92.19 189 TYR A O 1
ATOM 1442 N N . LEU A 1 190 ? 5.399 9.624 2.915 1.00 94.94 190 LEU A N 1
ATOM 1443 C CA . LEU A 1 190 ? 5.109 8.595 3.920 1.00 94.94 190 LEU A CA 1
ATOM 1444 C C . LEU A 1 190 ? 6.088 8.662 5.099 1.00 94.94 190 LEU A C 1
ATOM 1446 O O . LEU A 1 190 ? 7.189 8.110 5.028 1.00 94.94 190 LEU A O 1
ATOM 1450 N N . LYS A 1 191 ? 5.687 9.314 6.193 1.00 95.31 191 LYS A N 1
ATOM 1451 C CA . LYS A 1 191 ? 6.450 9.368 7.445 1.00 95.31 191 LYS A CA 1
ATOM 1452 C C . LYS A 1 191 ? 6.216 8.098 8.261 1.00 95.31 191 LYS A C 1
ATOM 1454 O O . LYS A 1 191 ? 5.072 7.742 8.540 1.00 95.31 191 LYS A O 1
ATOM 1459 N N . VAL A 1 192 ? 7.297 7.458 8.695 1.00 95.31 192 VAL A N 1
ATOM 1460 C CA . VAL A 1 192 ? 7.245 6.250 9.530 1.00 95.31 192 VAL A CA 1
ATOM 1461 C C . VAL A 1 192 ? 7.633 6.614 10.963 1.00 95.31 192 VAL A C 1
ATOM 1463 O O . VAL A 1 192 ? 8.748 7.091 11.179 1.00 95.31 192 VAL A O 1
ATOM 1466 N N . PRO A 1 193 ? 6.736 6.436 11.948 1.00 94.69 193 PRO A N 1
ATOM 1467 C CA . PRO A 1 193 ? 7.101 6.535 13.357 1.00 94.69 193 PRO A CA 1
ATOM 1468 C C . PRO A 1 193 ? 8.108 5.444 13.746 1.00 94.69 193 PRO A C 1
ATOM 1470 O O . PRO A 1 193 ? 8.021 4.314 13.258 1.00 94.69 193 PRO A O 1
ATOM 1473 N N . ALA A 1 194 ? 9.049 5.763 14.636 1.00 93.00 194 ALA A N 1
ATOM 1474 C CA . ALA A 1 194 ? 10.117 4.838 15.018 1.00 93.00 194 ALA A CA 1
ATOM 1475 C C . ALA A 1 194 ? 9.558 3.542 15.624 1.00 93.00 194 ALA A C 1
ATOM 1477 O O . ALA A 1 194 ? 10.047 2.459 15.322 1.00 93.00 194 ALA A O 1
ATOM 1478 N N . GLU A 1 195 ? 8.491 3.643 16.415 1.00 93.31 195 GLU A N 1
ATOM 1479 C CA . GLU A 1 195 ? 7.799 2.509 17.019 1.00 93.31 195 GLU A CA 1
ATOM 1480 C C . GLU A 1 195 ? 7.184 1.565 15.975 1.00 93.31 195 GLU A C 1
ATOM 1482 O O . GLU A 1 195 ? 7.264 0.347 16.132 1.00 93.31 195 GLU A O 1
ATOM 1487 N N . VAL A 1 196 ? 6.641 2.107 14.879 1.00 94.81 196 VAL A N 1
ATOM 1488 C CA . VAL A 1 196 ? 6.073 1.310 13.780 1.00 94.81 196 VAL A CA 1
ATOM 1489 C C . VAL A 1 196 ? 7.187 0.591 13.025 1.00 94.81 196 VAL A C 1
ATOM 1491 O O . VAL A 1 196 ? 7.054 -0.592 12.705 1.00 94.81 196 VAL A O 1
ATOM 1494 N N . TRP A 1 197 ? 8.308 1.273 12.769 1.00 94.75 197 TRP A N 1
ATOM 1495 C CA . TRP A 1 197 ? 9.454 0.649 12.110 1.00 94.75 197 TRP A CA 1
ATOM 1496 C C . TRP A 1 197 ? 10.087 -0.450 12.974 1.00 94.75 197 TRP A C 1
ATOM 1498 O O . TRP A 1 197 ? 10.267 -1.565 12.498 1.00 94.75 197 TRP A O 1
ATOM 1508 N N . GLN A 1 198 ? 10.335 -0.187 14.259 1.00 93.38 198 GLN A N 1
ATOM 1509 C CA . GLN A 1 198 ? 10.906 -1.168 15.191 1.00 93.38 198 GLN A CA 1
ATOM 1510 C C . GLN A 1 198 ? 10.021 -2.409 15.356 1.00 93.38 198 GLN A C 1
ATOM 1512 O O . GLN A 1 198 ? 10.521 -3.530 15.462 1.00 93.38 198 GLN A O 1
ATOM 1517 N N . ASP A 1 199 ? 8.699 -2.232 15.402 1.00 93.06 199 ASP A N 1
ATOM 1518 C CA . ASP A 1 199 ? 7.758 -3.351 15.417 1.00 93.06 199 ASP A CA 1
ATOM 1519 C C . ASP A 1 199 ? 7.802 -4.146 14.100 1.00 93.06 199 ASP A C 1
ATOM 1521 O O . ASP A 1 199 ? 7.858 -5.378 14.115 1.00 93.06 199 ASP A O 1
ATOM 1525 N N . THR A 1 200 ? 7.891 -3.455 12.960 1.00 93.69 200 THR A N 1
ATOM 1526 C CA . THR A 1 200 ? 8.077 -4.091 11.646 1.00 93.69 200 THR A CA 1
ATOM 1527 C C . THR A 1 200 ? 9.363 -4.917 11.609 1.00 93.69 200 THR A C 1
ATOM 1529 O O . THR A 1 200 ? 9.334 -6.070 11.183 1.00 93.69 200 THR A O 1
ATOM 1532 N N . GLU A 1 201 ? 10.480 -4.379 12.105 1.00 94.06 201 GLU A N 1
ATOM 1533 C CA . GLU A 1 201 ? 11.763 -5.088 12.177 1.00 94.06 201 GLU A CA 1
ATOM 1534 C C . GLU A 1 201 ? 11.686 -6.358 13.022 1.00 94.06 201 GLU A C 1
ATOM 1536 O O . GLU A 1 201 ? 12.310 -7.369 12.695 1.00 94.06 201 GLU A O 1
ATOM 1541 N N . LYS A 1 202 ? 10.892 -6.337 14.096 1.00 93.44 202 LYS A N 1
ATOM 1542 C CA . LYS A 1 202 ? 10.667 -7.515 14.939 1.00 93.44 202 LYS A CA 1
ATOM 1543 C C . LYS A 1 202 ? 9.812 -8.566 14.235 1.00 93.44 202 LYS A C 1
ATOM 1545 O O . LYS A 1 202 ? 10.143 -9.748 14.340 1.00 93.44 202 LYS A O 1
ATOM 1550 N N . ARG A 1 203 ? 8.745 -8.150 13.542 1.00 95.12 203 ARG A N 1
ATOM 1551 C CA . ARG A 1 203 ? 7.766 -9.042 12.893 1.00 95.12 203 ARG A CA 1
ATOM 1552 C C . ARG A 1 203 ? 8.251 -9.637 11.570 1.00 95.12 203 ARG A C 1
ATOM 1554 O O . ARG A 1 203 ? 7.981 -10.804 11.315 1.00 95.12 203 ARG A O 1
ATOM 1561 N N . PHE A 1 204 ? 8.978 -8.868 10.763 1.00 95.50 204 PHE A N 1
ATOM 1562 C CA . PHE A 1 204 ? 9.299 -9.195 9.366 1.00 95.50 204 PHE A CA 1
ATOM 1563 C C . PHE A 1 204 ? 10.806 -9.331 9.114 1.00 95.50 204 PHE A C 1
ATOM 1565 O O . PHE A 1 204 ? 11.364 -8.804 8.148 1.00 95.50 204 PHE A O 1
ATOM 1572 N N . LYS A 1 205 ? 11.505 -10.027 10.020 1.00 95.69 205 LYS A N 1
ATOM 1573 C CA . LYS A 1 205 ? 12.965 -10.217 9.944 1.00 95.69 205 LYS A CA 1
ATOM 1574 C C . LYS A 1 205 ? 13.401 -10.888 8.642 1.00 95.69 205 LYS A C 1
ATOM 1576 O O . LYS A 1 205 ? 14.438 -10.533 8.087 1.00 95.69 205 LYS A O 1
ATOM 1581 N N . GLN A 1 206 ? 12.626 -11.867 8.174 1.00 93.75 206 GLN A N 1
ATOM 1582 C CA . GLN A 1 206 ? 12.958 -12.644 6.982 1.00 93.75 206 GLN A CA 1
ATOM 1583 C C . GLN A 1 206 ? 12.794 -11.806 5.715 1.00 93.75 206 GLN A C 1
ATOM 1585 O O . GLN A 1 206 ? 13.687 -11.798 4.870 1.00 93.75 206 GLN A O 1
ATOM 1590 N N . GLU A 1 207 ? 11.709 -11.040 5.619 1.00 96.31 207 GLU A N 1
ATOM 1591 C CA . GLU A 1 207 ? 11.443 -10.141 4.501 1.00 96.31 207 GLU A CA 1
ATOM 1592 C C . GLU A 1 207 ? 12.500 -9.041 4.442 1.00 96.31 207 GLU A C 1
ATOM 1594 O O . GLU A 1 207 ? 13.070 -8.792 3.387 1.00 96.31 207 GLU A O 1
ATOM 1599 N N . LEU A 1 208 ? 12.846 -8.424 5.573 1.00 95.62 208 LEU A N 1
ATOM 1600 C CA . LEU A 1 208 ? 13.901 -7.408 5.600 1.00 95.62 208 LEU A CA 1
ATOM 1601 C C . LEU A 1 208 ? 15.274 -7.987 5.237 1.00 95.62 208 LEU A C 1
ATOM 1603 O O . LEU A 1 208 ? 16.053 -7.326 4.552 1.00 95.62 208 LEU A O 1
ATOM 1607 N N . ALA A 1 209 ? 15.576 -9.224 5.641 1.00 95.00 209 ALA A N 1
ATOM 1608 C CA . ALA A 1 209 ? 16.792 -9.906 5.208 1.00 95.00 209 ALA A CA 1
ATOM 1609 C C . ALA A 1 209 ? 16.784 -10.183 3.694 1.00 95.00 209 ALA A C 1
ATOM 1611 O O . ALA A 1 209 ? 17.804 -9.976 3.041 1.00 95.00 209 ALA A O 1
ATOM 1612 N N . ALA A 1 210 ? 15.649 -10.603 3.128 1.00 94.00 210 ALA A N 1
ATOM 1613 C CA . ALA A 1 210 ? 15.476 -10.775 1.685 1.00 94.00 210 ALA A CA 1
ATOM 1614 C C . ALA A 1 210 ? 15.666 -9.444 0.940 1.00 94.00 210 ALA A C 1
ATOM 1616 O O . ALA A 1 210 ? 16.444 -9.359 -0.009 1.00 94.00 210 ALA A O 1
ATOM 1617 N N . TRP A 1 211 ? 15.062 -8.369 1.445 1.00 95.31 211 TRP A N 1
ATOM 1618 C CA . TRP A 1 211 ? 15.216 -7.027 0.898 1.00 95.31 211 TRP A CA 1
ATOM 1619 C C . TRP A 1 211 ? 16.680 -6.565 0.870 1.00 95.31 211 TRP A C 1
ATOM 1621 O O . TRP A 1 211 ? 17.145 -6.054 -0.149 1.00 95.31 211 TRP A O 1
ATOM 1631 N N . LYS A 1 212 ? 17.438 -6.817 1.949 1.00 95.06 212 LYS A N 1
ATOM 1632 C CA . LYS A 1 212 ? 18.885 -6.539 2.023 1.00 95.06 212 LYS A CA 1
ATOM 1633 C C . LYS A 1 212 ? 19.702 -7.326 0.996 1.00 95.06 212 LYS A C 1
ATOM 1635 O O . LYS A 1 212 ? 20.703 -6.813 0.505 1.00 95.06 212 LYS A O 1
ATOM 1640 N N . ARG A 1 213 ? 19.265 -8.535 0.629 1.00 94.44 213 ARG A N 1
ATOM 1641 C CA . ARG A 1 213 ? 19.868 -9.337 -0.453 1.00 94.44 213 ARG A CA 1
ATOM 1642 C C . ARG A 1 213 ? 19.456 -8.877 -1.856 1.00 94.44 213 ARG A C 1
ATOM 1644 O O . ARG A 1 213 ? 19.931 -9.431 -2.840 1.00 94.44 213 ARG A O 1
ATOM 1651 N N . GLY A 1 214 ? 18.607 -7.854 -1.964 1.00 91.06 214 GLY A N 1
ATOM 1652 C CA . GLY A 1 214 ? 18.089 -7.352 -3.235 1.00 91.06 214 GLY A CA 1
ATOM 1653 C C . GLY A 1 214 ? 16.873 -8.118 -3.756 1.00 91.06 214 GLY A C 1
ATOM 1654 O O . GLY A 1 214 ? 16.415 -7.829 -4.861 1.00 91.06 214 GLY A O 1
ATOM 1655 N N . GLU A 1 215 ? 16.329 -9.049 -2.969 1.00 90.81 215 GLU A N 1
ATOM 1656 C CA . GLU A 1 215 ? 15.095 -9.758 -3.298 1.00 90.81 215 GLU A CA 1
ATOM 1657 C C . GLU A 1 215 ? 13.878 -8.837 -3.137 1.00 90.81 215 GLU A C 1
ATOM 1659 O O . GLU A 1 215 ? 13.914 -7.774 -2.502 1.00 90.81 215 GLU A O 1
ATOM 1664 N N . ARG A 1 216 ? 12.763 -9.237 -3.748 1.00 90.00 216 ARG A N 1
ATOM 1665 C CA . ARG A 1 216 ? 11.598 -8.369 -3.884 1.00 90.00 216 ARG A CA 1
ATOM 1666 C C . ARG A 1 216 ? 10.639 -8.517 -2.723 1.00 90.00 216 ARG A C 1
ATOM 1668 O O . ARG A 1 216 ? 9.970 -9.531 -2.572 1.00 90.00 216 ARG A O 1
ATOM 1675 N N . VAL A 1 217 ? 10.482 -7.440 -1.970 1.00 95.38 217 VAL A N 1
ATOM 1676 C CA . VAL A 1 217 ? 9.514 -7.364 -0.878 1.00 95.38 217 VAL A CA 1
ATOM 1677 C C . VAL A 1 217 ? 8.421 -6.382 -1.241 1.00 95.38 217 VAL A C 1
ATOM 1679 O O . VAL A 1 217 ? 8.702 -5.270 -1.684 1.00 95.38 217 VAL A O 1
ATOM 1682 N N . VAL A 1 218 ? 7.172 -6.793 -1.058 1.00 96.12 218 VAL A N 1
ATOM 1683 C CA . VAL A 1 218 ? 5.999 -5.932 -1.191 1.00 96.12 218 VAL A CA 1
ATOM 1684 C C . VAL A 1 218 ? 5.555 -5.504 0.193 1.00 96.12 218 VAL A C 1
ATOM 1686 O O . VAL A 1 218 ? 5.421 -6.330 1.093 1.00 96.12 218 VAL A O 1
ATOM 1689 N N . ALA A 1 219 ? 5.323 -4.207 0.349 1.00 97.75 219 ALA A N 1
ATOM 1690 C CA . ALA A 1 219 ? 4.782 -3.628 1.558 1.00 97.75 219 ALA A CA 1
ATOM 1691 C C . ALA A 1 219 ? 3.306 -3.281 1.366 1.00 97.75 219 ALA A C 1
ATOM 1693 O O . ALA A 1 219 ? 2.913 -2.756 0.322 1.00 97.75 219 ALA A O 1
ATOM 1694 N N . MET A 1 220 ? 2.513 -3.525 2.404 1.00 98.06 220 MET A N 1
ATOM 1695 C CA . MET A 1 220 ? 1.203 -2.918 2.594 1.00 98.06 220 MET A CA 1
ATOM 1696 C C . MET A 1 220 ? 1.273 -2.006 3.815 1.00 98.06 220 MET A C 1
ATOM 1698 O O . MET A 1 220 ? 1.632 -2.465 4.896 1.00 98.06 220 MET A O 1
ATOM 1702 N N . ALA A 1 221 ? 0.936 -0.730 3.649 1.00 98.00 221 ALA A N 1
ATOM 1703 C CA . ALA A 1 221 ? 0.961 0.272 4.706 1.00 98.00 221 ALA A CA 1
ATOM 1704 C C . ALA A 1 221 ? -0.426 0.886 4.893 1.00 98.00 221 ALA A C 1
ATOM 1706 O O . ALA A 1 221 ? -1.036 1.357 3.931 1.00 98.00 221 ALA A O 1
ATOM 1707 N N . GLN A 1 222 ? -0.900 0.929 6.136 1.00 97.38 222 GLN A N 1
ATOM 1708 C CA . GLN A 1 222 ? -2.093 1.692 6.483 1.00 97.38 222 GLN A CA 1
ATOM 1709 C C . GLN A 1 222 ? -1.692 3.116 6.867 1.00 97.38 222 GLN A C 1
ATOM 1711 O O . GLN A 1 222 ? -0.782 3.312 7.672 1.00 97.38 222 GLN A O 1
ATOM 1716 N N . LEU A 1 223 ? -2.378 4.106 6.304 1.00 96.81 223 LEU A N 1
ATOM 1717 C CA . LEU A 1 223 ? -1.965 5.503 6.342 1.00 96.81 223 LEU A CA 1
ATOM 1718 C C . LEU A 1 223 ? -3.043 6.392 6.962 1.00 96.81 223 LEU A C 1
ATOM 1720 O O . LEU A 1 223 ? -4.219 6.262 6.621 1.00 96.81 223 LEU A O 1
ATOM 1724 N N . ASN A 1 224 ? -2.628 7.329 7.811 1.00 95.31 224 ASN A N 1
ATOM 1725 C CA . ASN A 1 224 ? -3.415 8.522 8.123 1.00 95.31 224 ASN A CA 1
ATOM 1726 C C . ASN A 1 224 ? -2.977 9.639 7.182 1.00 95.31 224 ASN A C 1
ATOM 1728 O O . A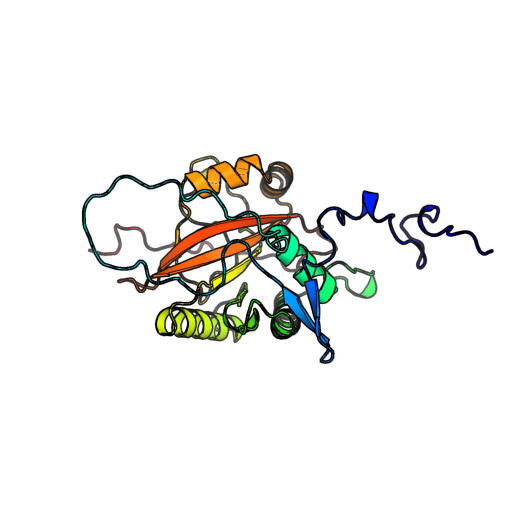SN A 1 224 ? -1.778 9.919 7.127 1.00 95.31 224 ASN A O 1
ATOM 1732 N N . LEU A 1 225 ? -3.902 10.234 6.430 1.00 93.31 225 LEU A N 1
ATOM 1733 C CA . LEU A 1 225 ? -3.558 11.302 5.495 1.00 93.31 225 LEU A CA 1
ATOM 1734 C C . LEU A 1 225 ? -3.719 12.657 6.171 1.00 93.31 225 LEU A C 1
ATOM 1736 O O . LEU A 1 225 ? -4.725 12.932 6.811 1.00 93.31 225 LEU A O 1
ATOM 1740 N N . GLU A 1 226 ? -2.733 13.521 5.981 1.00 85.94 226 GLU A N 1
ATOM 1741 C CA . GLU A 1 226 ? -2.733 14.874 6.514 1.00 85.94 226 GLU A CA 1
ATOM 1742 C C . GLU A 1 226 ? -2.530 15.850 5.359 1.00 85.94 226 GLU A C 1
ATOM 1744 O O . GLU A 1 226 ? -1.531 15.792 4.628 1.00 85.94 226 GLU A O 1
ATOM 1749 N N . ALA A 1 227 ? -3.488 16.764 5.194 1.00 80.81 227 ALA A N 1
ATOM 1750 C CA . ALA A 1 227 ? -3.295 17.915 4.329 1.00 80.81 227 ALA A CA 1
ATOM 1751 C C . ALA A 1 227 ? -2.129 18.736 4.897 1.00 80.81 227 ALA A C 1
ATOM 1753 O O . ALA A 1 227 ? -2.182 19.216 6.028 1.00 80.81 227 ALA A O 1
ATOM 1754 N N . GLY A 1 228 ? -1.050 18.841 4.128 1.00 66.19 228 GLY A N 1
ATOM 1755 C CA . GLY A 1 228 ? 0.163 19.534 4.532 1.00 66.19 228 GLY A CA 1
ATOM 1756 C C . GLY A 1 228 ? 0.502 20.671 3.579 1.00 66.19 228 GLY A C 1
ATOM 1757 O O . GLY A 1 228 ? 0.137 20.656 2.402 1.00 66.19 228 GLY A O 1
ATOM 1758 N N . ASN A 1 229 ? 1.247 21.645 4.096 1.00 54.97 229 ASN A N 1
ATOM 1759 C CA . ASN A 1 229 ? 1.959 22.631 3.295 1.00 54.97 229 ASN A CA 1
ATOM 1760 C C . ASN A 1 229 ? 3.470 22.492 3.585 1.00 54.97 229 ASN A C 1
ATOM 1762 O O . ASN A 1 229 ? 3.847 22.579 4.758 1.00 54.97 229 ASN A O 1
ATOM 1766 N N . PRO A 1 230 ? 4.341 22.228 2.590 1.00 61.44 230 PRO A N 1
ATOM 1767 C CA . PRO A 1 230 ? 4.053 21.971 1.180 1.00 61.44 230 PRO A CA 1
ATOM 1768 C C . PRO A 1 230 ? 3.771 20.482 0.928 1.00 61.44 230 PRO A C 1
ATOM 1770 O O . PRO A 1 230 ? 4.601 19.618 1.223 1.00 61.44 230 PRO A O 1
ATOM 1773 N N . GLY A 1 231 ? 2.600 20.197 0.354 1.00 73.75 231 GLY A N 1
ATOM 1774 C CA . GLY A 1 231 ? 2.192 18.870 -0.108 1.00 73.75 231 GLY A CA 1
ATOM 1775 C C . GLY A 1 231 ? 1.581 17.960 0.962 1.00 73.75 231 GLY A C 1
ATOM 1776 O O . GLY A 1 231 ? 1.807 18.105 2.165 1.00 73.75 231 GLY A O 1
ATOM 1777 N N . THR A 1 232 ? 0.806 16.977 0.502 1.00 85.94 232 THR A N 1
ATOM 1778 C CA . THR A 1 232 ? 0.168 15.985 1.369 1.00 85.94 232 THR A CA 1
ATOM 1779 C C . THR A 1 232 ? 1.203 15.084 2.033 1.00 85.94 232 THR A C 1
ATOM 1781 O O . THR A 1 232 ? 2.091 14.519 1.381 1.00 85.94 232 THR A O 1
ATOM 1784 N N . ARG A 1 233 ? 1.053 14.897 3.342 1.00 91.56 233 ARG A N 1
ATOM 1785 C CA . ARG A 1 233 ? 1.855 13.967 4.137 1.00 91.56 233 ARG A CA 1
ATOM 1786 C C . ARG A 1 233 ? 0.968 12.834 4.626 1.00 91.56 233 ARG A C 1
ATOM 1788 O O . ARG A 1 233 ? -0.249 12.966 4.699 1.00 91.56 233 ARG A O 1
ATOM 1795 N N . ALA A 1 234 ? 1.580 11.704 4.939 1.00 94.19 234 ALA A N 1
ATOM 1796 C CA . ALA A 1 234 ? 0.879 10.605 5.568 1.00 94.19 234 ALA A CA 1
ATOM 1797 C C . ALA A 1 234 ? 1.715 9.996 6.683 1.00 94.19 234 ALA A C 1
ATOM 1799 O O . ALA A 1 234 ? 2.911 9.750 6.506 1.00 94.19 234 ALA A O 1
ATOM 1800 N N . GLN A 1 235 ? 1.074 9.715 7.812 1.00 95.38 235 GLN A N 1
ATOM 1801 C CA . GLN A 1 235 ? 1.673 8.936 8.885 1.00 95.38 235 GLN A CA 1
ATOM 1802 C C . GLN A 1 235 ? 1.358 7.456 8.666 1.00 95.38 235 GLN A C 1
ATOM 1804 O O . GLN A 1 235 ? 0.195 7.071 8.526 1.00 95.38 235 GLN A O 1
ATOM 1809 N N . VAL A 1 236 ? 2.392 6.615 8.649 1.00 96.38 236 VAL A N 1
ATOM 1810 C CA . VAL A 1 236 ? 2.224 5.159 8.617 1.00 96.38 236 VAL A CA 1
ATOM 1811 C C . VAL A 1 236 ? 1.757 4.688 9.994 1.00 96.38 236 VAL A C 1
ATOM 1813 O O . VAL A 1 236 ? 2.427 4.931 10.995 1.00 96.38 236 VAL A O 1
ATOM 1816 N N . LEU A 1 237 ? 0.599 4.031 10.036 1.00 95.25 237 LEU A N 1
ATOM 1817 C CA . LEU A 1 237 ? -0.039 3.540 11.262 1.00 95.25 237 LEU A CA 1
ATOM 1818 C C . LEU A 1 237 ? 0.299 2.078 11.559 1.00 95.25 237 LEU A C 1
ATOM 1820 O O . LEU A 1 237 ? 0.342 1.684 12.722 1.00 95.25 237 LEU A O 1
ATOM 1824 N N . ASP A 1 238 ? 0.457 1.278 10.508 1.00 94.62 238 ASP A N 1
ATOM 1825 C CA . ASP A 1 238 ? 0.850 -0.129 10.554 1.00 94.62 238 ASP A CA 1
ATOM 1826 C C . ASP A 1 238 ? 1.446 -0.519 9.195 1.00 94.62 238 ASP A C 1
ATOM 1828 O O . ASP A 1 238 ? 1.152 0.106 8.167 1.00 94.62 238 ASP A O 1
ATOM 1832 N N . LEU A 1 239 ? 2.284 -1.549 9.203 1.00 96.12 239 LEU A N 1
ATOM 1833 C CA . LEU A 1 239 ? 3.029 -2.035 8.056 1.00 96.12 239 LEU A CA 1
ATOM 1834 C C . LEU A 1 239 ? 3.034 -3.567 8.049 1.00 96.12 239 LEU A C 1
ATOM 1836 O O . LEU A 1 239 ? 3.177 -4.228 9.081 1.00 96.12 239 LEU A O 1
ATOM 1840 N N . ALA A 1 240 ? 2.878 -4.137 6.861 1.00 96.81 240 ALA A N 1
ATOM 1841 C CA . ALA A 1 240 ? 3.076 -5.552 6.606 1.00 96.81 240 ALA A CA 1
ATOM 1842 C C . ALA A 1 240 ? 4.000 -5.736 5.413 1.00 96.81 240 ALA A C 1
ATOM 1844 O O . ALA A 1 240 ? 3.870 -5.024 4.417 1.00 96.81 240 ALA A O 1
ATOM 1845 N N . LEU A 1 241 ? 4.913 -6.699 5.517 1.00 97.31 241 LEU A N 1
ATOM 1846 C CA . LEU A 1 241 ? 5.839 -7.057 4.452 1.00 97.31 241 LEU A CA 1
ATOM 1847 C C . LEU A 1 241 ? 5.556 -8.483 3.990 1.00 97.31 241 LEU A C 1
ATOM 1849 O O . LEU A 1 241 ? 5.254 -9.358 4.796 1.00 97.31 241 LEU A O 1
ATOM 1853 N N . MET A 1 242 ? 5.671 -8.706 2.688 1.00 95.81 242 MET A N 1
ATOM 1854 C CA . MET A 1 242 ? 5.564 -10.021 2.073 1.00 95.81 242 MET A CA 1
ATOM 1855 C C . MET A 1 242 ? 6.686 -10.175 1.056 1.00 95.81 242 MET A C 1
ATOM 1857 O O . MET A 1 242 ? 6.812 -9.375 0.124 1.00 95.81 242 MET A O 1
ATOM 1861 N N . HIS A 1 243 ? 7.507 -11.205 1.232 1.00 92.44 243 HIS A N 1
ATOM 1862 C CA . HIS A 1 243 ? 8.495 -11.586 0.235 1.00 92.44 243 HIS A CA 1
ATOM 1863 C C . HIS A 1 243 ? 7.789 -12.199 -0.986 1.00 92.44 243 HIS A C 1
ATOM 1865 O O . HIS A 1 243 ? 6.934 -13.072 -0.845 1.00 92.44 243 HIS A O 1
ATOM 1871 N N . VAL A 1 244 ? 8.134 -11.736 -2.189 1.00 84.75 244 VAL A N 1
ATOM 1872 C CA . VAL A 1 244 ? 7.586 -12.242 -3.451 1.00 84.75 244 VAL A CA 1
ATOM 1873 C C . VAL A 1 244 ? 8.740 -12.772 -4.294 1.00 84.75 244 VAL A C 1
ATOM 1875 O O . VAL A 1 244 ? 9.646 -12.016 -4.641 1.00 84.75 244 VAL A O 1
ATOM 1878 N N . SER A 1 245 ? 8.699 -14.060 -4.645 1.00 69.31 245 SER A N 1
ATOM 1879 C CA . SER A 1 245 ? 9.754 -14.689 -5.450 1.00 69.31 245 SER A CA 1
ATOM 1880 C C . SER A 1 245 ? 9.921 -13.995 -6.805 1.00 69.31 245 SER A C 1
ATOM 1882 O O . SER A 1 245 ? 8.968 -13.438 -7.347 1.00 69.31 245 SER A O 1
ATOM 1884 N N . GLU A 1 246 ? 11.116 -14.039 -7.397 1.00 60.34 246 GLU A N 1
ATOM 1885 C CA . GLU A 1 246 ? 11.394 -13.370 -8.681 1.00 60.34 246 GLU A CA 1
ATOM 1886 C C . GLU A 1 246 ? 10.499 -13.845 -9.833 1.00 60.34 246 GLU A C 1
ATOM 1888 O O . GLU A 1 246 ? 10.159 -13.062 -10.721 1.00 60.34 246 GLU A O 1
ATOM 1893 N N . GLN A 1 247 ? 10.064 -15.105 -9.788 1.00 53.53 247 GLN A N 1
ATOM 1894 C CA . GLN A 1 247 ? 9.122 -15.673 -10.753 1.00 53.53 247 GLN A CA 1
ATOM 1895 C C . GLN A 1 247 ? 7.697 -15.139 -10.539 1.00 53.53 247 GLN A C 1
ATOM 1897 O O . GLN A 1 247 ? 6.949 -14.947 -11.493 1.00 53.53 247 GLN A O 1
ATOM 1902 N N . LEU A 1 248 ? 7.319 -14.827 -9.296 1.00 51.91 248 LEU A N 1
ATOM 1903 C CA . LEU A 1 248 ? 6.010 -14.259 -8.960 1.00 51.91 248 LEU A CA 1
ATOM 1904 C C . LEU A 1 248 ? 5.998 -12.717 -8.939 1.00 51.91 248 LEU A C 1
ATOM 1906 O O . LEU A 1 248 ? 4.929 -12.099 -8.932 1.00 51.91 248 LEU A O 1
ATOM 1910 N N . GLY A 1 249 ? 7.172 -12.092 -8.946 1.00 46.41 249 GLY A N 1
ATOM 1911 C CA . GLY A 1 249 ? 7.381 -10.653 -8.898 1.00 46.41 249 GLY A CA 1
ATOM 1912 C C . GLY A 1 249 ? 7.307 -9.965 -10.261 1.00 46.41 249 GLY A C 1
ATOM 1913 O O . GLY A 1 249 ? 7.191 -10.582 -11.316 1.00 46.41 249 GLY A O 1
ATOM 1914 N N . PHE A 1 250 ? 7.361 -8.635 -10.237 1.00 47.56 250 PHE A N 1
ATOM 1915 C CA . PHE A 1 250 ? 7.357 -7.817 -11.447 1.00 47.56 250 PHE A CA 1
ATOM 1916 C C . PHE A 1 250 ? 8.648 -8.032 -12.253 1.00 47.56 250 PHE A C 1
ATOM 1918 O O . PHE A 1 250 ? 9.739 -7.697 -11.793 1.00 47.56 250 PHE A O 1
ATOM 1925 N N . GLN A 1 251 ? 8.543 -8.522 -13.481 1.00 42.81 251 GLN A N 1
ATOM 1926 C CA . GLN A 1 251 ? 9.690 -8.636 -14.384 1.00 42.81 251 GLN A CA 1
ATOM 1927 C C . GLN A 1 251 ? 9.834 -7.296 -15.120 1.00 42.81 251 GLN A C 1
ATOM 1929 O O . GLN A 1 251 ? 9.242 -7.053 -16.167 1.00 42.81 251 GLN A O 1
ATOM 1934 N N . GLY A 1 252 ? 10.529 -6.364 -14.470 1.00 41.12 252 GLY A N 1
ATOM 1935 C CA . GLY A 1 252 ? 10.805 -5.018 -14.961 1.00 41.12 252 GLY A CA 1
ATOM 1936 C C . GLY A 1 252 ? 11.784 -4.334 -14.019 1.00 41.12 252 GLY A C 1
ATOM 1937 O O . GLY A 1 252 ? 11.428 -3.990 -12.889 1.00 41.12 252 GLY A O 1
ATOM 1938 N N . GLY A 1 253 ? 13.038 -4.209 -14.453 1.00 35.62 253 GLY A N 1
ATOM 1939 C CA . GLY A 1 253 ? 14.075 -3.499 -13.719 1.00 35.62 253 GLY A CA 1
ATOM 1940 C C . GLY A 1 253 ? 13.695 -2.030 -13.593 1.00 35.62 253 GLY A C 1
ATOM 1941 O O . GLY A 1 253 ? 13.756 -1.279 -14.561 1.00 35.62 253 GLY A O 1
ATOM 1942 N N . PHE A 1 254 ? 13.299 -1.611 -12.395 1.00 38.81 254 PHE A N 1
ATOM 1943 C CA . PHE A 1 254 ? 13.209 -0.197 -12.063 1.00 38.81 254 PHE A CA 1
ATOM 1944 C C . PHE A 1 254 ? 14.634 0.346 -11.932 1.00 38.81 254 PHE A C 1
ATOM 1946 O O . PHE A 1 254 ? 15.201 0.405 -10.843 1.00 38.81 254 PHE A O 1
ATOM 1953 N N . VAL A 1 255 ? 15.227 0.731 -13.062 1.00 27.06 255 VAL A N 1
ATOM 1954 C CA . VAL A 1 255 ? 16.365 1.650 -13.080 1.00 27.06 255 VAL A CA 1
ATOM 1955 C C . VAL A 1 255 ? 15.793 3.029 -12.757 1.00 27.06 255 VAL A C 1
ATOM 1957 O O . VAL A 1 255 ? 15.391 3.780 -13.640 1.00 27.06 255 VAL A O 1
ATOM 1960 N N . ILE A 1 256 ? 15.664 3.338 -11.465 1.00 31.48 256 ILE A N 1
ATOM 1961 C CA . ILE A 1 256 ? 15.340 4.695 -11.028 1.00 31.48 256 ILE A CA 1
ATOM 1962 C C . ILE A 1 256 ? 16.631 5.501 -11.145 1.00 31.48 256 ILE A C 1
ATOM 1964 O O . ILE A 1 256 ? 17.535 5.374 -10.319 1.00 31.48 256 ILE A O 1
ATOM 1968 N N . GLY A 1 257 ? 16.703 6.330 -12.189 1.00 26.11 257 GLY A N 1
ATOM 1969 C CA . GLY A 1 257 ? 17.561 7.506 -12.182 1.00 26.11 257 GLY A CA 1
ATOM 1970 C C . GLY A 1 257 ? 17.278 8.289 -10.904 1.00 26.11 257 GLY A C 1
ATOM 1971 O O . GLY A 1 257 ? 16.123 8.565 -10.589 1.00 26.11 257 GLY A O 1
ATOM 1972 N N . VAL A 1 258 ? 18.337 8.539 -10.141 1.00 25.22 258 VAL A N 1
ATOM 1973 C CA . VAL A 1 258 ? 18.351 9.148 -8.808 1.00 25.22 258 VAL A CA 1
ATOM 1974 C C . VAL A 1 258 ? 17.333 10.286 -8.703 1.00 25.22 258 VAL A C 1
ATOM 1976 O O . VAL A 1 258 ? 17.585 11.410 -9.132 1.00 25.22 258 VAL A O 1
ATOM 1979 N N . GLN A 1 259 ? 16.179 10.002 -8.102 1.00 28.91 259 GLN A N 1
ATOM 1980 C CA . GLN A 1 259 ? 15.213 11.026 -7.740 1.00 28.91 259 GLN A CA 1
ATOM 1981 C C . GLN A 1 259 ? 15.760 11.732 -6.499 1.00 28.91 259 GLN A C 1
ATOM 1983 O O . GLN A 1 259 ? 15.660 11.222 -5.380 1.00 28.91 259 GLN A O 1
ATOM 1988 N N . ARG A 1 260 ? 16.416 12.881 -6.705 1.00 24.92 260 ARG A N 1
ATOM 1989 C CA . ARG A 1 260 ? 16.720 13.809 -5.614 1.00 24.92 260 ARG A CA 1
ATOM 1990 C C . ARG A 1 260 ? 15.385 14.294 -5.056 1.00 24.92 260 ARG A C 1
ATOM 1992 O O . ARG A 1 260 ? 14.606 14.921 -5.766 1.00 24.92 260 ARG A O 1
ATOM 1999 N N . TYR A 1 261 ? 15.107 13.957 -3.804 1.00 29.45 261 TYR A N 1
ATOM 2000 C CA . TYR A 1 261 ? 14.068 14.643 -3.049 1.00 29.45 261 TYR A CA 1
ATOM 2001 C C . TYR A 1 261 ? 14.605 16.028 -2.672 1.00 29.45 261 TYR A C 1
ATOM 2003 O O . TYR A 1 261 ? 15.780 16.101 -2.302 1.00 29.45 261 TYR A O 1
ATOM 2011 N N . PRO A 1 262 ? 13.791 17.096 -2.755 1.00 28.73 262 PRO A N 1
ATOM 2012 C CA . PRO A 1 262 ? 14.193 18.394 -2.238 1.00 28.73 262 PRO A CA 1
ATOM 2013 C C . PRO A 1 262 ? 14.502 18.237 -0.750 1.00 28.73 262 PRO A C 1
ATOM 2015 O O . PRO A 1 262 ? 13.742 17.627 0.011 1.00 28.73 262 PRO A O 1
ATOM 2018 N N . THR A 1 263 ? 15.679 18.703 -0.367 1.00 32.88 263 THR A N 1
ATOM 2019 C CA . THR A 1 263 ? 16.102 18.750 1.025 1.00 32.88 263 THR A CA 1
ATOM 2020 C C . THR A 1 263 ? 15.474 19.972 1.687 1.00 32.88 263 THR A C 1
ATOM 2022 O O . THR A 1 263 ? 15.076 20.917 1.014 1.00 32.88 263 THR A O 1
ATOM 2025 N N . LEU A 1 264 ? 15.395 19.987 3.021 1.00 35.56 264 LEU A N 1
ATOM 2026 C CA . LEU A 1 264 ? 14.926 21.158 3.782 1.00 35.56 264 LEU A CA 1
ATOM 2027 C C . LEU A 1 264 ? 15.751 22.438 3.517 1.00 35.56 264 LEU A C 1
ATOM 2029 O O . LEU A 1 264 ? 15.333 23.510 3.935 1.00 35.56 264 LEU A O 1
ATOM 2033 N N . ALA A 1 265 ? 16.887 22.339 2.819 1.00 33.94 265 ALA A N 1
ATOM 2034 C CA . ALA A 1 265 ? 17.682 23.473 2.361 1.00 33.94 265 ALA A CA 1
ATOM 2035 C C . ALA A 1 265 ? 17.141 24.133 1.075 1.00 33.94 265 ALA A C 1
ATOM 2037 O O . ALA A 1 265 ? 17.509 25.265 0.789 1.00 33.94 265 ALA A O 1
ATOM 2038 N N . ASP A 1 266 ? 16.253 23.466 0.329 1.00 35.62 266 ASP A N 1
ATOM 2039 C CA . ASP A 1 266 ? 15.710 23.949 -0.952 1.00 35.62 266 ASP A CA 1
ATOM 2040 C C . ASP A 1 266 ? 14.397 24.750 -0.785 1.00 35.62 266 ASP A C 1
ATOM 2042 O O . ASP A 1 266 ? 13.707 25.024 -1.764 1.00 35.62 266 ASP A O 1
ATOM 2046 N N . MET A 1 267 ? 14.008 25.078 0.456 1.00 41.91 267 MET A N 1
ATOM 2047 C CA . MET A 1 267 ? 12.751 25.774 0.786 1.00 41.91 267 MET A CA 1
ATOM 2048 C C . MET A 1 267 ? 12.949 27.134 1.477 1.00 41.91 267 MET A C 1
ATOM 2050 O O . MET A 1 267 ? 12.043 27.583 2.179 1.00 41.91 267 MET A O 1
ATOM 2054 N N . ASN A 1 268 ? 14.105 27.774 1.277 1.00 35.62 268 ASN A N 1
ATOM 2055 C CA . ASN A 1 268 ? 14.355 29.170 1.656 1.00 35.62 268 ASN A CA 1
ATOM 2056 C C . ASN A 1 268 ? 14.501 30.050 0.416 1.00 35.62 268 ASN A C 1
ATOM 2058 O O . ASN A 1 268 ? 15.255 29.642 -0.494 1.00 35.62 268 ASN A O 1
#

Foldseek 3Di:
DDDDCQCVDDPPDPSHDHDCVPPPVPQDDPQQWDQDPVRATEGEAPDAFADDPPPPDDDDDPDDPPDDPPDPDGDHHDLQNVVVQLCVQLVLVDFDPVCPQVQAQVSSVVSSLVNQQRYDHPNDRLNLQEQEAADPPDPSLVSLLNSLVVCVVRRTKHKYKAKFDQDDCVQPVDQHQFGRGHRCRNHWTEGEDSVQVVVCCVVPVPQVVCSVVRFIKMKIFIWRWDQDVVTIYTYTPHMDIDGAGPRSDHPDDPPDDDDDDDDPVNPD

Radius of gyration: 20.29 Å; chains: 1; bounding box: 47×73×54 Å